Protein AF-A0A0C3G9D0-F1 (afdb_monomer)

Structure (mmCIF, N/CA/C/O backbone):
data_AF-A0A0C3G9D0-F1
#
_entry.id   AF-A0A0C3G9D0-F1
#
loop_
_atom_site.group_PDB
_atom_site.id
_atom_site.type_symbol
_atom_site.label_atom_id
_atom_site.label_alt_id
_atom_site.label_comp_id
_atom_site.label_asym_id
_atom_site.label_entity_id
_atom_site.label_seq_id
_atom_site.pdbx_PDB_ins_code
_atom_site.Cartn_x
_atom_site.Cartn_y
_atom_site.Cartn_z
_atom_site.occupancy
_atom_site.B_iso_or_equiv
_atom_site.auth_seq_id
_atom_site.auth_comp_id
_atom_site.auth_asym_id
_atom_site.auth_atom_id
_atom_site.pdbx_PDB_model_num
ATOM 1 N N . MET A 1 1 ? -16.849 23.995 10.615 1.00 50.66 1 MET A N 1
ATOM 2 C CA . MET A 1 1 ? -16.296 22.690 10.181 1.00 50.66 1 MET A CA 1
ATOM 3 C C . MET A 1 1 ? -14.774 22.805 10.029 1.00 50.66 1 MET A C 1
ATOM 5 O O . MET A 1 1 ? -14.303 23.099 8.938 1.00 50.66 1 MET A O 1
ATOM 9 N N . PRO A 1 2 ? -13.995 22.645 11.114 1.00 61.53 2 PRO A N 1
ATOM 10 C CA . PRO A 1 2 ? -12.539 22.876 11.121 1.00 61.53 2 PRO A CA 1
ATOM 11 C C . PRO A 1 2 ? -11.730 21.886 10.259 1.00 61.53 2 PRO A C 1
ATOM 13 O O . PRO A 1 2 ? -10.656 22.219 9.765 1.00 61.53 2 PRO A O 1
ATOM 16 N N . PHE A 1 3 ? -12.257 20.678 10.035 1.00 54.28 3 PHE A N 1
ATOM 17 C CA . PHE A 1 3 ? -11.564 19.613 9.300 1.00 54.28 3 PHE A CA 1
ATOM 18 C C . PHE A 1 3 ? -11.443 19.883 7.791 1.00 54.28 3 PHE A C 1
ATOM 20 O O . PHE A 1 3 ? -10.435 19.531 7.182 1.00 54.28 3 PHE A O 1
ATOM 27 N N . GLU A 1 4 ? -12.419 20.567 7.187 1.00 64.31 4 GLU A N 1
ATOM 28 C CA . GLU A 1 4 ? -12.393 20.891 5.753 1.00 64.31 4 GLU A CA 1
ATOM 29 C C . GLU A 1 4 ? -11.308 21.935 5.436 1.00 64.31 4 GLU A C 1
ATOM 31 O O . GLU A 1 4 ? -10.680 21.892 4.379 1.00 64.31 4 GLU A O 1
ATOM 36 N N . GLN A 1 5 ? -10.998 22.825 6.387 1.00 72.94 5 GLN A N 1
ATOM 37 C CA . GLN A 1 5 ? -9.868 23.752 6.272 1.00 72.94 5 GLN A CA 1
ATOM 38 C C . GLN A 1 5 ? -8.518 23.036 6.403 1.00 72.94 5 GLN A C 1
ATOM 40 O O . GLN A 1 5 ? -7.602 23.336 5.639 1.00 72.94 5 GLN A O 1
ATOM 45 N N . ALA A 1 6 ? -8.395 22.059 7.309 1.00 65.06 6 ALA A N 1
ATOM 46 C CA . ALA A 1 6 ? -7.178 21.255 7.442 1.00 65.06 6 ALA A CA 1
ATOM 47 C C . ALA A 1 6 ? -6.909 20.410 6.183 1.00 65.06 6 ALA A C 1
ATOM 49 O O . ALA A 1 6 ? -5.787 20.402 5.679 1.00 65.06 6 ALA A O 1
ATOM 50 N N . ARG A 1 7 ? -7.949 19.780 5.615 1.00 72.81 7 ARG A N 1
ATOM 51 C CA . ARG A 1 7 ? -7.856 19.014 4.362 1.00 72.81 7 ARG A CA 1
ATOM 52 C C . ARG A 1 7 ? -7.434 19.893 3.188 1.00 72.81 7 ARG A C 1
ATOM 54 O O . ARG A 1 7 ? -6.533 19.520 2.444 1.00 72.81 7 ARG A O 1
ATOM 61 N N . ARG A 1 8 ? -8.038 21.080 3.043 1.00 71.62 8 ARG A N 1
ATOM 62 C CA . ARG A 1 8 ? -7.659 22.052 2.002 1.00 71.62 8 ARG A CA 1
ATOM 63 C C . ARG A 1 8 ? -6.223 22.537 2.159 1.00 71.62 8 ARG A C 1
ATOM 65 O O . ARG A 1 8 ? -5.520 22.645 1.163 1.00 71.62 8 ARG A O 1
ATOM 72 N N . ARG A 1 9 ? -5.768 22.771 3.393 1.00 70.50 9 ARG A N 1
ATOM 73 C CA . ARG A 1 9 ? -4.386 23.178 3.670 1.00 70.50 9 ARG A CA 1
ATOM 74 C C . ARG A 1 9 ? -3.387 22.078 3.299 1.00 70.50 9 ARG A C 1
ATOM 76 O O . ARG A 1 9 ? -2.397 22.377 2.642 1.00 70.50 9 ARG A O 1
ATOM 83 N N . LEU A 1 10 ? -3.690 20.820 3.627 1.00 60.78 10 LEU A N 1
ATOM 84 C CA . LEU A 1 10 ? -2.874 19.663 3.242 1.00 60.78 10 LEU A CA 1
ATOM 85 C C . LEU A 1 10 ? -2.826 19.480 1.714 1.00 60.78 10 LEU A C 1
ATOM 87 O O . LEU A 1 10 ? -1.764 19.258 1.150 1.00 60.78 10 LEU A O 1
ATOM 91 N N . MET A 1 11 ? -3.967 19.648 1.039 1.00 61.75 11 MET A N 1
ATOM 92 C CA . MET A 1 11 ? -4.074 19.557 -0.424 1.00 61.75 11 MET A CA 1
ATOM 93 C C . MET A 1 11 ? -3.415 20.737 -1.152 1.00 61.75 11 MET A C 1
ATOM 95 O O . MET A 1 11 ? -3.012 20.584 -2.295 1.00 61.75 11 MET A O 1
ATOM 99 N N . SER A 1 12 ? -3.290 21.906 -0.511 1.00 67.31 12 SER A N 1
ATOM 100 C CA . SER A 1 12 ? -2.542 23.058 -1.047 1.00 67.31 12 SER A CA 1
ATOM 101 C C . SER A 1 12 ? -1.027 22.953 -0.847 1.00 67.31 12 SER A C 1
ATOM 103 O O . SER A 1 12 ? -0.273 23.727 -1.426 1.00 67.31 12 SER A O 1
ATOM 105 N N . GLN A 1 13 ? -0.588 22.004 -0.018 1.00 56.09 13 GLN A N 1
ATOM 106 C CA . GLN A 1 13 ? 0.813 21.676 0.233 1.00 56.09 13 GLN A CA 1
ATOM 107 C C . GLN A 1 13 ? 1.225 20.414 -0.527 1.00 56.09 13 GLN A C 1
ATOM 109 O O . GLN A 1 13 ? 2.025 19.629 -0.021 1.00 56.09 13 GLN A O 1
ATOM 114 N N . THR A 1 14 ? 0.674 20.188 -1.723 1.00 48.00 14 THR A N 1
ATOM 115 C CA . THR A 1 14 ? 1.161 19.143 -2.624 1.00 48.00 14 THR A CA 1
ATOM 116 C C . THR A 1 14 ? 2.622 19.431 -2.940 1.00 48.00 14 THR A C 1
ATOM 118 O O . THR A 1 14 ? 2.957 20.212 -3.826 1.00 48.00 14 THR A O 1
ATOM 121 N N . VAL A 1 15 ? 3.502 18.813 -2.157 1.00 55.19 15 VAL A N 1
ATOM 122 C CA . VAL A 1 15 ? 4.910 18.667 -2.481 1.00 55.19 15 VAL A CA 1
ATOM 123 C C . VAL A 1 15 ? 4.937 17.957 -3.824 1.00 55.19 15 VAL A C 1
ATOM 125 O O . VAL A 1 15 ? 4.334 16.890 -3.972 1.00 55.19 15 VAL A O 1
ATOM 128 N N . GLU A 1 16 ? 5.569 18.585 -4.811 1.00 54.94 16 GLU A N 1
ATOM 129 C CA . GLU A 1 16 ? 5.816 17.956 -6.099 1.00 54.94 16 GLU A CA 1
ATOM 130 C C . GLU A 1 16 ? 6.504 16.618 -5.832 1.00 54.94 16 GLU A C 1
ATOM 132 O O . GLU A 1 16 ? 7.559 16.545 -5.195 1.00 54.94 16 GLU A O 1
ATOM 137 N N . TRP A 1 17 ? 5.833 15.537 -6.218 1.00 40.94 17 TRP A N 1
ATOM 138 C CA . TRP A 1 17 ? 6.303 14.189 -5.954 1.00 40.94 17 TRP A CA 1
ATOM 139 C C . TRP A 1 17 ? 7.657 14.013 -6.656 1.00 40.94 17 TRP A C 1
ATOM 141 O O . TRP A 1 17 ? 7.697 14.003 -7.879 1.00 40.94 17 TRP A O 1
ATOM 151 N N . GLY A 1 18 ? 8.752 13.907 -5.889 1.00 50.16 18 GLY A N 1
ATOM 152 C CA . GLY A 1 18 ? 10.125 13.866 -6.427 1.00 50.16 18 GLY A CA 1
ATOM 153 C C . GLY A 1 18 ? 10.969 15.122 -6.248 1.00 50.16 18 GLY A C 1
ATOM 154 O O . GLY A 1 18 ? 12.135 15.111 -6.632 1.00 50.16 18 GLY A O 1
ATOM 155 N N . ALA A 1 19 ? 10.448 16.175 -5.613 1.00 52.34 19 ALA A N 1
ATOM 156 C CA . ALA A 1 19 ? 11.281 17.308 -5.234 1.00 52.34 19 ALA A CA 1
ATOM 157 C C . ALA A 1 19 ? 12.428 16.845 -4.303 1.00 52.34 19 ALA A C 1
ATOM 159 O O . ALA A 1 19 ? 12.161 16.165 -3.301 1.00 52.34 19 ALA A O 1
ATOM 160 N N . PRO A 1 20 ? 13.696 17.194 -4.597 1.00 49.59 20 PRO A N 1
ATOM 161 C CA . PRO A 1 20 ? 14.803 16.901 -3.697 1.00 49.59 20 PRO A CA 1
ATOM 162 C C . PRO A 1 20 ? 14.563 17.591 -2.345 1.00 49.59 20 PRO A C 1
ATOM 164 O O . PRO A 1 20 ? 13.952 18.666 -2.303 1.00 49.59 20 PRO A O 1
ATOM 167 N N . PRO A 1 21 ? 15.022 17.006 -1.222 1.00 48.84 21 PRO A N 1
ATOM 168 C CA . PRO A 1 21 ? 14.891 17.653 0.076 1.00 48.84 21 PRO A CA 1
ATOM 169 C C . PRO A 1 21 ? 15.538 19.042 0.010 1.00 48.84 21 PRO A C 1
ATOM 171 O O . PRO A 1 21 ? 16.598 19.182 -0.609 1.00 48.84 21 PRO A O 1
ATOM 174 N N . PRO A 1 22 ? 14.931 20.074 0.626 1.00 57.06 22 PRO A N 1
ATOM 175 C CA . PRO A 1 22 ? 15.485 21.416 0.580 1.00 57.06 22 PRO A CA 1
ATOM 176 C C . PRO A 1 22 ? 16.914 21.373 1.116 1.00 57.06 22 PRO A C 1
ATOM 178 O O . PRO A 1 22 ? 17.152 20.995 2.267 1.00 57.06 22 PRO A O 1
ATOM 181 N N . THR A 1 23 ? 17.878 21.732 0.267 1.00 43.16 23 THR A N 1
ATOM 182 C CA . THR A 1 23 ? 19.268 21.894 0.678 1.00 43.16 23 THR A CA 1
ATOM 183 C C . THR A 1 23 ? 19.290 22.901 1.811 1.00 43.16 23 THR A C 1
ATOM 185 O O . THR A 1 23 ? 18.791 24.018 1.670 1.00 43.16 23 THR A O 1
ATOM 188 N N . ARG A 1 24 ? 19.832 22.479 2.954 1.00 40.41 24 ARG A N 1
ATOM 189 C CA . ARG A 1 24 ? 20.002 23.298 4.150 1.00 40.41 24 ARG A CA 1
ATOM 190 C C . ARG A 1 24 ? 21.017 24.395 3.824 1.00 40.41 24 ARG A C 1
ATOM 192 O O . ARG A 1 24 ? 22.196 24.261 4.128 1.00 40.41 24 ARG A O 1
ATOM 199 N N . SER A 1 25 ? 20.572 25.450 3.146 1.00 42.09 25 SER A N 1
ATOM 200 C CA . SER A 1 25 ? 21.360 26.657 2.948 1.00 42.09 25 SER A CA 1
ATOM 201 C C . SER A 1 25 ? 21.754 27.146 4.330 1.00 42.09 25 SER A C 1
ATOM 203 O O . SER A 1 25 ? 20.892 27.353 5.186 1.00 42.09 25 SER A O 1
ATOM 205 N N . HIS A 1 26 ? 23.065 27.221 4.551 1.00 39.50 26 HIS A N 1
ATOM 206 C CA . HIS A 1 26 ? 23.689 27.722 5.763 1.00 39.50 26 HIS A CA 1
ATOM 207 C C . HIS A 1 26 ? 22.900 28.919 6.292 1.00 39.50 26 HIS A C 1
ATOM 209 O O . HIS A 1 26 ? 22.848 29.972 5.656 1.00 39.50 26 HIS A O 1
ATOM 215 N N . MET A 1 27 ? 22.257 28.735 7.447 1.00 37.69 27 MET A N 1
ATOM 216 C CA . MET A 1 27 ? 21.689 29.848 8.185 1.00 37.69 27 MET A CA 1
ATOM 217 C C . MET A 1 27 ? 22.846 30.790 8.505 1.00 37.69 27 MET A C 1
ATOM 219 O O . MET A 1 27 ? 23.778 30.417 9.219 1.00 37.69 27 MET A O 1
ATOM 223 N N . ALA A 1 28 ? 22.801 31.988 7.926 1.00 36.97 28 ALA A N 1
ATOM 224 C CA . ALA A 1 28 ? 23.641 33.090 8.349 1.00 36.97 28 ALA A CA 1
ATOM 225 C C . ALA A 1 28 ? 23.447 33.288 9.866 1.00 36.97 28 ALA A C 1
ATOM 227 O O . ALA A 1 28 ? 22.304 33.231 10.336 1.00 36.97 28 ALA A O 1
ATOM 228 N N . PRO A 1 29 ? 24.521 33.477 10.649 1.00 34.78 29 PRO A N 1
ATOM 229 C CA . PRO A 1 29 ? 24.381 33.736 12.071 1.00 34.78 29 PRO A CA 1
ATOM 230 C C . PRO A 1 29 ? 23.600 35.037 12.265 1.00 34.78 29 PRO A C 1
ATOM 232 O O . PRO A 1 29 ? 23.922 36.067 11.675 1.00 34.78 29 PRO A O 1
ATOM 235 N N . ALA A 1 30 ? 22.545 34.964 13.074 1.00 35.78 30 ALA A N 1
ATOM 236 C CA . ALA A 1 30 ? 21.751 36.117 13.455 1.00 35.78 30 ALA A CA 1
ATOM 237 C C . ALA A 1 30 ? 22.630 37.110 14.229 1.00 35.78 30 ALA A C 1
ATOM 239 O O . ALA A 1 30 ? 23.130 36.802 15.310 1.00 35.78 30 ALA A O 1
ATOM 240 N N . THR A 1 31 ? 22.814 38.303 13.668 1.00 36.56 31 THR A N 1
ATOM 241 C CA . THR A 1 31 ? 23.389 39.454 14.363 1.00 36.56 31 THR A CA 1
ATOM 242 C C . THR A 1 31 ? 22.437 39.863 15.488 1.00 36.56 31 THR A C 1
ATOM 244 O O . THR A 1 31 ? 21.347 40.366 15.221 1.00 36.56 31 THR A O 1
ATOM 247 N N . LEU A 1 32 ? 22.827 39.629 16.741 1.00 45.66 32 LEU A N 1
ATOM 248 C CA . LEU A 1 32 ? 22.138 40.167 17.917 1.00 45.66 32 LEU A CA 1
ATOM 249 C C . LEU A 1 32 ? 22.693 41.566 18.267 1.00 45.66 32 LEU A C 1
ATOM 251 O O . LEU A 1 32 ? 23.887 41.804 18.067 1.00 45.66 32 LEU A O 1
ATOM 255 N N . PRO A 1 33 ? 21.854 42.493 18.769 1.00 39.56 33 PRO A N 1
ATOM 256 C CA . PRO A 1 33 ? 22.270 43.838 19.171 1.00 39.56 33 PRO A CA 1
ATOM 257 C C . PRO A 1 33 ? 23.023 43.846 20.521 1.00 39.56 33 PRO A C 1
ATOM 259 O O . PRO A 1 33 ? 22.918 42.885 21.284 1.00 39.56 33 PRO A O 1
ATOM 262 N N . PRO A 1 34 ? 23.792 44.914 20.825 1.00 38.22 34 PRO A N 1
ATOM 263 C CA . PRO A 1 34 ? 24.683 44.963 21.981 1.00 38.22 34 PRO A CA 1
ATOM 264 C C . PRO A 1 34 ? 23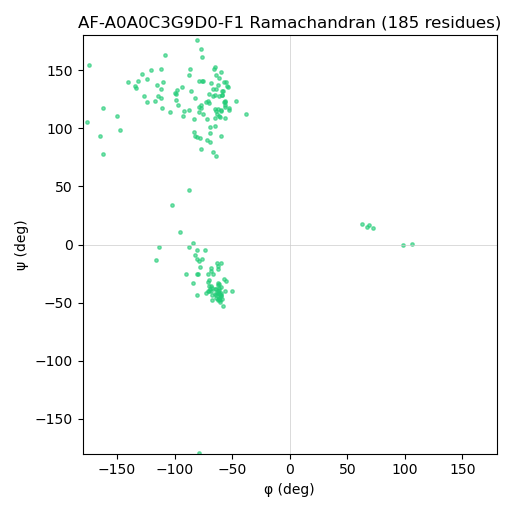.934 45.346 23.263 1.00 38.22 34 PRO A C 1
ATOM 266 O O . PRO A 1 34 ? 23.319 46.409 23.327 1.00 38.22 34 PRO A O 1
ATOM 269 N N . GLU A 1 35 ? 24.059 44.529 24.309 1.00 35.88 35 GLU A N 1
ATOM 270 C CA . GLU A 1 35 ? 23.721 44.926 25.678 1.00 35.88 35 GLU A CA 1
ATOM 271 C C . GLU A 1 35 ? 24.986 45.022 26.538 1.00 35.88 35 GLU A C 1
ATOM 273 O O . GLU A 1 35 ? 25.814 44.113 26.607 1.00 35.88 35 GLU A O 1
ATOM 278 N N . SER A 1 36 ? 25.128 46.189 27.159 1.00 36.84 36 SER A N 1
ATOM 279 C CA . SER A 1 36 ? 26.179 46.588 28.086 1.00 36.84 36 SER A CA 1
ATOM 280 C C . SER A 1 36 ? 26.051 45.854 29.425 1.00 36.84 36 SER A C 1
ATOM 282 O O . SER A 1 36 ? 25.000 45.908 30.056 1.00 36.84 36 SER A O 1
ATOM 284 N N . GLY A 1 37 ? 2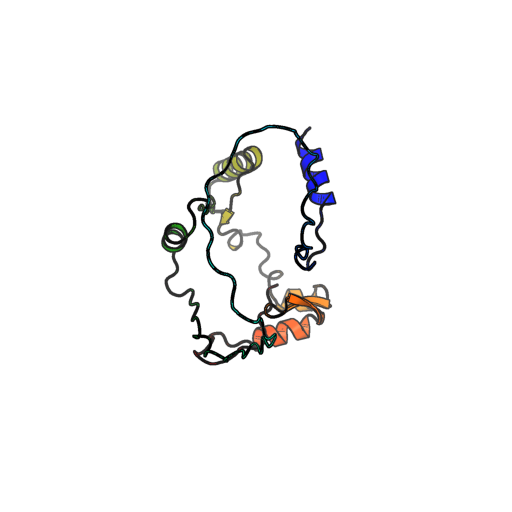7.136 45.249 29.917 1.00 34.09 37 GLY A N 1
ATOM 285 C CA . GLY A 1 37 ? 27.165 44.653 31.255 1.00 34.09 37 GLY A CA 1
ATOM 286 C C . GLY A 1 37 ? 28.535 44.106 31.657 1.00 34.09 37 GLY A C 1
ATOM 287 O O . GLY A 1 37 ? 28.978 43.071 31.179 1.00 34.09 37 GLY A O 1
ATOM 288 N N . THR A 1 38 ? 29.198 44.837 32.544 1.00 32.28 38 THR A N 1
ATOM 289 C CA . THR A 1 38 ? 30.530 44.640 33.134 1.00 32.28 38 THR A CA 1
ATOM 290 C C . THR A 1 38 ? 30.643 43.411 34.047 1.00 32.28 38 THR A C 1
ATOM 292 O O . THR A 1 38 ? 29.908 43.349 35.027 1.00 32.28 38 THR A O 1
ATOM 295 N N . THR A 1 39 ? 31.630 42.518 33.846 1.00 33.75 39 THR A N 1
ATOM 296 C CA . THR A 1 39 ? 32.613 42.065 34.872 1.00 33.75 39 THR A CA 1
ATOM 297 C C . THR A 1 39 ? 33.708 41.145 34.291 1.00 33.75 39 THR A C 1
ATOM 299 O O . THR A 1 39 ? 33.560 40.537 33.239 1.00 33.75 39 THR A O 1
ATOM 302 N N . THR A 1 40 ? 34.846 41.154 34.980 1.00 39.53 40 THR A N 1
ATOM 303 C CA . THR A 1 40 ? 36.253 40.858 34.636 1.00 39.53 40 THR A CA 1
ATOM 304 C C . THR A 1 40 ? 36.659 39.356 34.607 1.00 39.53 40 THR A C 1
ATOM 306 O O . THR A 1 40 ? 35.834 38.498 34.906 1.00 39.53 40 THR A O 1
ATOM 309 N N . PRO A 1 41 ? 37.914 39.008 34.214 1.00 37.19 41 PRO A N 1
ATOM 310 C CA . PRO A 1 41 ? 38.229 37.826 33.408 1.00 37.19 41 PRO A CA 1
ATOM 311 C C . PRO A 1 41 ? 38.949 36.708 34.181 1.00 37.19 41 PRO A C 1
ATOM 313 O O . PRO A 1 41 ? 39.600 36.961 35.195 1.00 37.19 41 PRO A O 1
ATOM 316 N N . LEU A 1 42 ? 38.955 35.490 33.623 1.00 31.27 42 LEU A N 1
ATOM 317 C CA . LEU A 1 42 ? 39.960 34.482 33.963 1.00 31.27 42 LEU A CA 1
ATOM 318 C C . LEU A 1 42 ? 40.902 34.241 32.781 1.00 31.27 42 LEU A C 1
ATOM 320 O O . LEU A 1 42 ? 40.510 33.825 31.693 1.00 31.27 42 LEU A O 1
ATOM 324 N N . SER A 1 43 ? 42.161 34.559 33.050 1.00 34.22 43 SER A N 1
ATOM 325 C CA . SER A 1 43 ? 43.328 34.385 32.204 1.00 34.22 43 SER A CA 1
ATOM 326 C C . SER A 1 43 ? 43.642 32.905 31.993 1.00 34.22 43 SER A C 1
ATOM 328 O O . SER A 1 43 ? 43.724 32.139 32.949 1.00 34.22 43 SER A O 1
ATOM 330 N N . SER A 1 44 ? 43.909 32.516 30.750 1.00 33.75 44 SER A N 1
ATOM 331 C CA . SER A 1 44 ? 44.907 31.485 30.466 1.00 33.75 44 SER A CA 1
ATOM 332 C C . SER A 1 44 ? 45.563 31.791 29.124 1.00 33.75 44 SER A C 1
ATOM 334 O O . SER A 1 44 ? 45.032 31.560 28.042 1.00 33.75 44 SER A O 1
ATOM 336 N N . SER A 1 45 ? 46.738 32.404 29.237 1.00 36.25 45 SER A N 1
ATOM 337 C CA . SER A 1 45 ? 47.705 32.553 28.160 1.00 36.25 45 SER A CA 1
ATOM 338 C C . SER A 1 45 ? 48.208 31.164 27.772 1.00 36.25 45 SER A C 1
ATOM 340 O O . SER A 1 45 ? 48.824 30.481 28.589 1.00 36.25 45 SER A O 1
ATOM 342 N N . VAL A 1 46 ? 47.946 30.743 26.536 1.00 39.00 46 VAL A N 1
ATOM 343 C CA . VAL A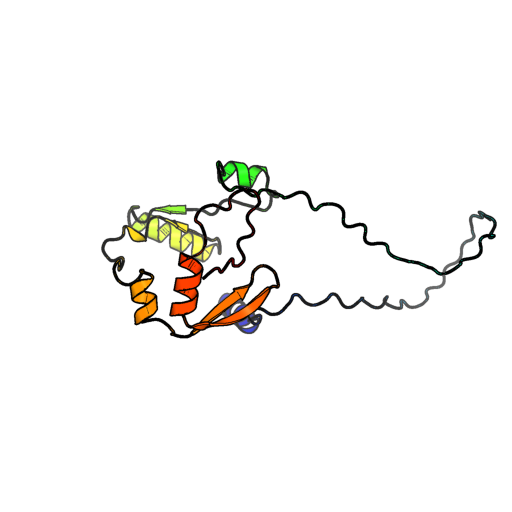 1 46 ? 48.637 29.611 25.916 1.00 39.00 46 VAL A CA 1
ATOM 344 C C . VAL A 1 46 ? 49.257 30.107 24.620 1.00 39.00 46 VAL A C 1
ATOM 346 O O . VAL A 1 46 ? 48.596 30.683 23.755 1.00 39.00 46 VAL A O 1
ATOM 349 N N . HIS A 1 47 ? 50.572 29.931 24.562 1.00 32.50 47 HIS A N 1
ATOM 350 C CA . HIS A 1 47 ? 51.476 30.356 23.510 1.00 32.50 47 HIS A CA 1
ATOM 351 C C . HIS A 1 47 ? 50.968 30.021 22.102 1.00 32.50 47 HIS A C 1
ATOM 353 O O . HIS A 1 47 ? 50.749 28.864 21.751 1.00 32.50 47 HIS A O 1
ATOM 359 N N . ARG A 1 48 ? 50.858 31.058 21.265 1.00 36.25 48 ARG A N 1
ATOM 360 C CA . ARG A 1 48 ? 50.803 30.927 19.808 1.00 36.25 48 ARG A CA 1
ATOM 361 C C . ARG A 1 48 ? 52.217 30.670 19.311 1.00 36.25 48 ARG A C 1
ATOM 363 O O . ARG A 1 48 ? 53.068 31.516 19.539 1.00 36.25 48 ARG A O 1
ATOM 370 N N . ASN A 1 49 ? 52.426 29.538 18.647 1.00 40.38 49 ASN A N 1
ATOM 371 C CA . ASN A 1 49 ? 53.447 29.320 17.622 1.00 40.38 49 ASN A CA 1
ATOM 372 C C . ASN A 1 49 ? 53.091 28.031 16.870 1.00 40.38 49 ASN A C 1
ATOM 374 O O . ASN A 1 49 ? 53.463 26.947 17.305 1.00 40.38 49 ASN A O 1
ATOM 378 N N . ALA A 1 50 ? 52.362 28.141 15.759 1.00 36.12 50 ALA A N 1
ATOM 379 C CA . ALA A 1 50 ? 52.389 27.134 14.700 1.00 36.12 50 ALA A CA 1
ATOM 380 C C . ALA A 1 50 ? 51.821 27.724 13.405 1.00 36.12 50 ALA A C 1
ATOM 382 O O . ALA A 1 50 ? 50.668 28.140 13.327 1.00 36.12 50 ALA A O 1
ATOM 383 N N . THR A 1 51 ? 52.689 27.774 12.406 1.00 36.16 51 THR A N 1
ATOM 384 C CA . THR A 1 51 ? 52.466 28.173 11.021 1.00 36.16 51 THR A CA 1
ATOM 385 C C . THR A 1 51 ? 51.424 27.273 10.350 1.00 36.16 51 THR A C 1
ATOM 387 O O . THR A 1 51 ? 51.664 26.083 10.159 1.00 36.16 51 THR A O 1
ATOM 390 N N . THR A 1 52 ? 50.280 27.834 9.953 1.00 35.56 52 THR A N 1
ATOM 391 C CA . THR A 1 52 ? 49.279 27.136 9.130 1.00 35.56 52 THR A CA 1
ATOM 392 C C . THR A 1 52 ? 49.740 27.121 7.674 1.00 35.56 52 THR A C 1
ATOM 394 O O . THR A 1 52 ? 49.444 28.035 6.907 1.00 35.56 52 THR A O 1
ATOM 397 N N . THR A 1 53 ? 50.457 26.068 7.283 1.00 40.94 53 THR A N 1
ATOM 398 C CA . THR A 1 53 ? 50.556 25.682 5.872 1.00 40.94 53 THR A CA 1
ATOM 399 C C . THR A 1 53 ? 49.245 25.015 5.471 1.00 40.94 53 THR A C 1
ATOM 401 O O . THR A 1 53 ? 48.878 23.943 5.949 1.00 40.94 53 THR A O 1
ATOM 404 N N . SER A 1 54 ? 48.525 25.711 4.598 1.00 51.06 54 SER A N 1
ATOM 405 C CA . SER A 1 54 ? 47.392 25.214 3.833 1.00 51.06 54 SER A CA 1
ATOM 406 C C . SER A 1 54 ? 47.850 24.097 2.894 1.00 51.06 54 SER A C 1
ATOM 408 O O . SER A 1 54 ? 48.587 24.358 1.945 1.00 51.06 54 SER A O 1
ATOM 410 N N . ARG A 1 55 ? 47.410 22.864 3.162 1.00 45.19 55 ARG A N 1
ATOM 411 C CA . ARG A 1 55 ? 47.250 21.791 2.167 1.00 45.19 55 ARG A CA 1
ATOM 412 C C . ARG A 1 55 ? 46.335 20.705 2.745 1.00 45.19 55 ARG A C 1
ATOM 414 O O . ARG A 1 55 ? 46.802 19.680 3.226 1.00 45.19 55 ARG A O 1
ATOM 421 N N . MET A 1 56 ? 45.021 20.944 2.741 1.00 36.53 56 MET A N 1
ATOM 422 C CA . MET A 1 56 ? 44.042 19.864 2.921 1.00 36.53 56 MET A CA 1
ATOM 423 C C . MET A 1 56 ? 43.922 19.096 1.604 1.00 36.53 56 MET A C 1
ATOM 425 O O . MET A 1 56 ? 43.047 19.355 0.785 1.00 36.53 56 MET A O 1
ATOM 429 N N . GLU A 1 57 ? 44.847 18.170 1.386 1.00 45.62 57 GLU A N 1
ATOM 430 C CA . GLU A 1 57 ? 44.699 17.120 0.386 1.00 45.62 57 GLU A CA 1
ATOM 431 C C . GLU A 1 57 ? 43.848 16.030 1.047 1.00 45.62 57 GLU A C 1
ATOM 433 O O . GLU A 1 57 ? 44.335 15.224 1.838 1.00 45.62 57 GLU A O 1
ATOM 438 N N . TYR A 1 58 ? 42.532 16.098 0.834 1.00 46.19 58 TYR A N 1
ATOM 439 C CA . TYR A 1 58 ? 41.593 15.093 1.324 1.00 46.19 58 TYR A CA 1
ATOM 440 C C . TYR A 1 58 ? 41.795 13.825 0.490 1.00 46.19 58 TYR A C 1
ATOM 442 O O . TYR A 1 58 ? 41.198 13.657 -0.573 1.00 46.19 58 TYR A O 1
ATOM 450 N N . VAL A 1 59 ? 42.696 12.957 0.942 1.00 47.09 59 VAL A N 1
ATOM 451 C CA . VAL A 1 59 ? 42.806 11.595 0.426 1.00 47.09 59 VAL A CA 1
ATOM 452 C C . VAL A 1 59 ? 41.557 10.857 0.901 1.00 47.09 59 VAL A C 1
ATOM 454 O O . VAL A 1 59 ? 41.448 10.479 2.065 1.00 47.09 59 VAL A O 1
ATOM 457 N N . VAL A 1 60 ? 40.580 10.707 0.006 1.00 50.59 60 VAL A N 1
ATOM 458 C CA . VAL A 1 60 ? 39.492 9.741 0.183 1.00 50.59 60 VAL A CA 1
ATOM 459 C C . VAL A 1 60 ? 40.132 8.365 0.034 1.00 50.59 60 VAL A C 1
ATOM 461 O O . VAL A 1 60 ? 40.236 7.842 -1.072 1.00 50.59 60 VAL A O 1
ATOM 464 N N . GLU A 1 61 ? 40.638 7.797 1.126 1.00 51.19 61 GLU A N 1
ATOM 465 C CA . GLU A 1 61 ? 40.919 6.366 1.141 1.00 51.19 61 GLU A CA 1
ATOM 466 C C . GLU A 1 61 ? 39.580 5.639 0.979 1.00 51.19 61 GLU A C 1
ATOM 468 O O . GLU A 1 61 ? 38.686 5.753 1.823 1.00 51.19 61 GLU A O 1
ATOM 473 N N . ASP A 1 62 ? 39.433 4.928 -0.143 1.00 53.78 62 ASP A N 1
ATOM 474 C CA . ASP A 1 62 ? 38.324 4.022 -0.442 1.00 53.78 62 ASP A CA 1
ATOM 475 C C . ASP A 1 62 ? 38.353 2.852 0.555 1.00 53.78 62 ASP A C 1
ATOM 477 O O . ASP A 1 62 ? 38.786 1.735 0.262 1.00 53.78 62 ASP A O 1
ATOM 481 N N . ALA A 1 63 ? 37.913 3.106 1.788 1.00 56.38 63 ALA A N 1
ATOM 482 C CA . ALA A 1 63 ? 37.653 2.046 2.741 1.00 56.38 63 ALA A CA 1
ATOM 483 C C . ALA A 1 63 ? 36.588 1.120 2.125 1.00 56.38 63 ALA A C 1
ATOM 485 O O . ALA A 1 63 ? 35.539 1.606 1.679 1.00 56.38 63 ALA A O 1
ATOM 486 N N . PRO A 1 64 ? 36.815 -0.206 2.077 1.00 53.22 64 PRO A N 1
ATOM 487 C CA . PRO A 1 64 ? 35.858 -1.125 1.486 1.00 53.22 64 PRO A CA 1
ATOM 488 C C . PRO A 1 64 ? 34.544 -1.018 2.260 1.00 53.22 64 PRO A C 1
ATOM 490 O O . PRO A 1 64 ? 34.458 -1.423 3.419 1.00 53.22 64 PRO A O 1
ATOM 493 N N . ARG A 1 65 ? 33.515 -0.449 1.618 1.00 57.19 65 ARG A N 1
ATOM 494 C CA . ARG A 1 65 ? 32.160 -0.376 2.172 1.00 57.19 65 ARG A CA 1
ATOM 495 C C . ARG A 1 65 ? 31.732 -1.802 2.499 1.00 57.19 65 ARG A C 1
ATOM 497 O O . ARG A 1 65 ? 31.515 -2.608 1.591 1.00 57.19 65 ARG A O 1
ATOM 504 N N . SER A 1 66 ? 31.658 -2.132 3.786 1.00 57.12 66 SER A N 1
ATOM 505 C CA . SER A 1 66 ? 31.157 -3.425 4.228 1.00 57.12 66 SER A CA 1
ATOM 506 C C . SER A 1 66 ? 29.758 -3.605 3.644 1.00 57.12 66 SER A C 1
ATOM 508 O O . SER A 1 66 ? 28.884 -2.748 3.777 1.00 57.12 66 SER A O 1
ATOM 510 N N . LYS A 1 67 ? 29.567 -4.694 2.894 1.00 57.94 67 LYS A N 1
ATOM 511 C CA . LYS A 1 67 ? 28.286 -5.008 2.260 1.00 57.94 67 LYS A CA 1
ATOM 512 C C . LYS A 1 67 ? 27.272 -5.273 3.372 1.00 57.94 67 LYS A C 1
ATOM 514 O O . LYS A 1 67 ? 27.296 -6.336 3.986 1.00 57.94 67 LYS A O 1
ATOM 519 N N . ILE A 1 68 ? 26.411 -4.298 3.659 1.00 56.09 68 ILE A N 1
ATOM 520 C CA . ILE A 1 68 ? 25.295 -4.483 4.586 1.00 56.09 68 ILE A CA 1
ATOM 521 C C . ILE A 1 68 ? 24.282 -5.382 3.878 1.00 56.09 68 ILE A C 1
ATOM 523 O O . ILE A 1 68 ? 23.625 -4.973 2.922 1.00 56.09 68 ILE A O 1
ATOM 527 N N . PHE A 1 69 ? 24.182 -6.627 4.332 1.00 53.78 69 PHE A N 1
ATOM 528 C CA . PHE A 1 69 ? 23.163 -7.558 3.868 1.00 53.78 69 PHE A CA 1
ATOM 529 C C . PHE A 1 69 ? 21.876 -7.301 4.644 1.00 53.78 69 PHE A C 1
ATOM 531 O O . PHE A 1 69 ? 21.701 -7.780 5.761 1.00 53.78 69 PHE A O 1
ATOM 538 N N . VAL A 1 70 ? 20.975 -6.521 4.051 1.00 63.47 70 VAL A N 1
ATOM 539 C CA . VAL A 1 70 ? 19.617 -6.367 4.575 1.00 63.47 70 VAL A CA 1
ATOM 540 C C . VAL A 1 70 ? 18.797 -7.550 4.068 1.00 63.47 70 VAL A C 1
ATOM 542 O O . VAL A 1 70 ? 18.504 -7.648 2.881 1.00 63.47 70 VAL A O 1
ATOM 545 N N . SER A 1 71 ? 18.461 -8.473 4.966 1.00 72.81 71 SER A N 1
ATOM 546 C CA . SER A 1 71 ? 17.520 -9.560 4.700 1.00 72.81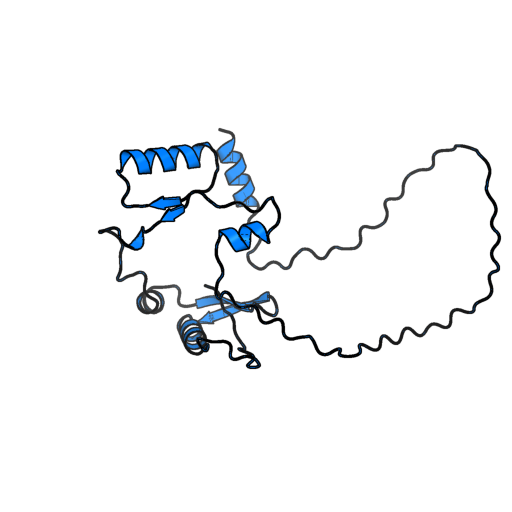 71 SER A CA 1
ATOM 547 C C . SER A 1 71 ? 16.269 -9.335 5.532 1.00 72.81 71 SER A C 1
ATOM 549 O O . SER A 1 71 ? 16.384 -9.060 6.724 1.00 72.81 71 SER A O 1
ATOM 551 N N . SER A 1 72 ? 15.094 -9.479 4.919 1.00 76.44 72 SER A N 1
ATOM 552 C CA . SER A 1 72 ? 13.800 -9.499 5.615 1.00 76.44 72 SER A CA 1
ATOM 553 C C . SER A 1 72 ? 13.435 -10.880 6.164 1.00 76.44 72 SER A C 1
ATOM 555 O O . SER A 1 72 ? 12.358 -11.065 6.734 1.00 76.44 72 SER A O 1
ATOM 557 N N . LYS A 1 73 ? 14.315 -11.871 5.976 1.00 78.12 73 LYS A N 1
ATOM 558 C CA . LYS A 1 73 ? 14.125 -13.215 6.514 1.00 78.12 73 LYS A CA 1
ATOM 559 C C . LYS A 1 73 ? 13.987 -13.129 8.037 1.00 78.12 73 LYS A C 1
ATOM 561 O O . LYS A 1 73 ? 14.768 -12.444 8.692 1.00 78.12 73 LYS A O 1
ATOM 566 N N . ASP A 1 74 ? 12.973 -13.808 8.566 1.00 81.44 74 ASP A N 1
ATOM 567 C CA . ASP A 1 74 ? 12.657 -13.892 9.999 1.00 81.44 74 ASP A CA 1
ATOM 568 C C . ASP A 1 74 ? 12.198 -12.569 10.651 1.00 81.44 74 ASP A C 1
ATOM 570 O O . ASP A 1 74 ? 12.117 -12.462 11.876 1.00 81.44 74 ASP A O 1
ATOM 574 N N . TRP A 1 75 ? 11.832 -11.556 9.853 1.00 86.88 75 TRP A N 1
ATOM 575 C CA . TRP A 1 75 ? 11.238 -10.328 10.383 1.00 86.88 75 TRP A CA 1
ATOM 576 C C . TRP A 1 75 ? 9.829 -10.594 10.916 1.00 86.88 75 TRP A C 1
ATOM 578 O O . TRP A 1 75 ? 8.928 -11.002 10.183 1.00 86.88 75 TRP A O 1
ATOM 588 N N . THR A 1 76 ? 9.618 -10.293 12.196 1.00 89.44 76 THR A N 1
ATOM 589 C CA . THR A 1 76 ? 8.286 -10.225 12.806 1.00 89.44 76 THR A CA 1
ATOM 590 C C . THR A 1 76 ? 7.963 -8.780 13.161 1.00 89.44 76 THR A C 1
ATOM 592 O O . THR A 1 76 ? 8.858 -7.983 13.444 1.00 89.44 76 THR A O 1
ATOM 595 N N . VAL A 1 77 ? 6.675 -8.424 13.162 1.00 87.81 77 VAL A N 1
ATOM 596 C CA . VAL A 1 77 ? 6.235 -7.071 13.546 1.00 87.81 77 VAL A CA 1
ATOM 597 C C . VAL A 1 77 ? 6.737 -6.716 14.946 1.00 87.81 77 VAL A C 1
ATOM 599 O O . VAL A 1 77 ? 7.203 -5.602 15.159 1.00 87.81 77 VAL A O 1
ATOM 602 N N . ASP A 1 78 ? 6.703 -7.668 15.877 1.00 90.62 78 ASP A N 1
ATOM 603 C CA . ASP A 1 78 ? 7.128 -7.435 17.256 1.00 90.62 78 ASP A CA 1
ATOM 604 C C . ASP A 1 78 ? 8.647 -7.243 17.360 1.00 90.62 78 ASP A C 1
ATOM 606 O O . ASP A 1 78 ? 9.090 -6.328 18.050 1.00 90.62 78 ASP A O 1
ATOM 610 N N . ALA A 1 79 ? 9.449 -8.016 16.614 1.00 89.81 79 ALA A N 1
ATOM 611 C CA . ALA A 1 79 ? 10.897 -7.808 16.547 1.00 89.81 79 ALA A CA 1
ATOM 612 C C . ALA A 1 79 ? 11.249 -6.427 15.969 1.00 89.81 79 ALA A C 1
ATOM 614 O O . ALA A 1 79 ? 12.106 -5.728 16.508 1.00 89.81 79 ALA A O 1
ATOM 615 N N . LEU A 1 80 ? 10.545 -5.996 14.916 1.00 89.94 80 LEU A N 1
ATOM 616 C CA . LEU A 1 80 ? 10.736 -4.672 14.320 1.00 89.94 80 LEU A CA 1
ATOM 617 C C . LEU A 1 80 ? 10.349 -3.543 15.283 1.00 89.94 80 LEU A C 1
ATOM 619 O O . LEU A 1 80 ? 11.033 -2.524 15.341 1.00 89.94 80 LEU A O 1
ATOM 623 N N . LEU A 1 81 ? 9.279 -3.718 16.061 1.00 92.19 81 LEU A N 1
ATOM 624 C CA . LEU A 1 81 ? 8.851 -2.737 17.062 1.00 92.19 81 LEU A CA 1
ATOM 625 C C . LEU A 1 81 ? 9.818 -2.656 18.248 1.00 92.19 81 LEU A C 1
ATOM 627 O O . LEU A 1 81 ? 10.035 -1.565 18.763 1.00 92.19 81 LEU A O 1
ATOM 631 N N . GLN A 1 82 ? 10.414 -3.777 18.664 1.00 90.69 82 GLN A N 1
ATOM 632 C CA . GLN A 1 82 ? 11.422 -3.807 19.731 1.00 90.69 82 GLN A CA 1
ATOM 633 C C . GLN A 1 82 ? 12.734 -3.132 19.321 1.00 90.69 82 GLN A C 1
ATOM 635 O O . GLN A 1 82 ? 13.390 -2.510 20.152 1.00 90.69 82 GLN A O 1
ATOM 640 N N . GLN A 1 83 ? 13.123 -3.266 18.052 1.00 87.75 83 GLN A N 1
ATOM 641 C CA . GLN A 1 83 ? 14.321 -2.623 17.506 1.00 87.75 83 GLN A CA 1
ATOM 642 C C . GLN A 1 83 ? 14.090 -1.150 17.144 1.00 87.75 83 GLN A C 1
ATOM 644 O O . GLN A 1 83 ? 15.039 -0.368 17.085 1.00 87.75 83 GLN A O 1
ATOM 649 N N . GLY A 1 84 ? 12.841 -0.778 16.863 1.00 88.12 84 GLY A N 1
ATOM 650 C CA . GLY A 1 84 ? 12.458 0.563 16.453 1.00 88.12 84 GLY A CA 1
ATOM 651 C C . GLY A 1 84 ? 12.394 1.577 17.603 1.00 88.12 84 GLY A C 1
ATOM 652 O O . GLY A 1 84 ? 12.420 1.226 18.782 1.00 88.12 84 GLY A O 1
ATOM 653 N N . PRO A 1 85 ? 12.280 2.875 17.273 1.00 92.12 85 PRO A N 1
ATOM 654 C CA . PRO A 1 85 ? 12.055 3.905 18.274 1.00 92.12 85 PRO A CA 1
ATOM 655 C C . PRO A 1 85 ? 10.681 3.735 18.951 1.00 92.12 85 PRO A C 1
ATOM 657 O O . PRO A 1 85 ? 9.735 3.288 18.299 1.00 92.12 85 PRO A O 1
ATOM 660 N N . PRO A 1 86 ? 10.502 4.192 20.208 1.00 91.06 86 PRO A N 1
ATOM 661 C CA . PRO A 1 86 ? 9.246 4.034 20.962 1.00 91.06 86 PRO A CA 1
ATOM 662 C C . PRO A 1 86 ? 8.009 4.684 20.317 1.00 91.06 86 PRO A C 1
ATOM 664 O O . PRO A 1 86 ? 6.870 4.426 20.710 1.00 91.06 86 PRO A O 1
ATOM 667 N N . SER A 1 87 ? 8.223 5.582 19.353 1.00 91.25 87 SER A N 1
ATOM 668 C CA . SER A 1 87 ? 7.170 6.230 18.575 1.00 91.25 87 SER A CA 1
ATOM 669 C C . SER A 1 87 ? 6.591 5.333 17.478 1.00 91.25 87 SER A C 1
ATOM 671 O O . SER A 1 87 ? 5.482 5.602 17.016 1.00 91.25 87 SER A O 1
ATOM 673 N N . PHE A 1 88 ? 7.298 4.275 17.068 1.00 91.31 88 PHE A 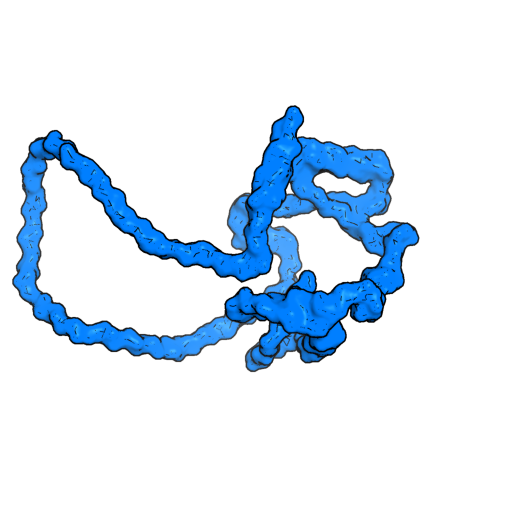N 1
ATOM 674 C CA . PHE A 1 88 ? 6.809 3.328 16.077 1.00 91.31 88 PHE A CA 1
ATOM 675 C C . PHE A 1 88 ? 5.828 2.359 16.741 1.00 91.31 88 PHE A C 1
ATOM 677 O O . PHE A 1 88 ? 6.166 1.654 17.688 1.00 91.31 88 PHE A O 1
ATOM 684 N N . LYS A 1 89 ? 4.575 2.363 16.279 1.00 91.00 89 LYS A N 1
ATOM 685 C CA . LYS A 1 89 ? 3.478 1.604 16.888 1.00 91.00 89 LYS A CA 1
ATOM 686 C C . LYS A 1 89 ? 2.769 0.762 15.843 1.00 91.00 89 LYS A C 1
ATOM 688 O O . LYS A 1 89 ? 2.615 1.172 14.694 1.00 91.00 89 LYS A O 1
ATOM 693 N N . LYS A 1 90 ? 2.284 -0.402 16.269 1.00 93.50 90 LYS A N 1
ATOM 694 C CA . LYS A 1 90 ? 1.441 -1.263 15.439 1.00 93.50 90 LYS A CA 1
ATOM 695 C C . LYS A 1 90 ? 0.122 -0.560 15.117 1.00 93.50 90 LYS A C 1
ATOM 697 O O . LYS A 1 90 ? -0.535 -0.030 16.011 1.00 93.50 90 LYS A O 1
ATOM 702 N N . VAL A 1 91 ? -0.278 -0.599 13.849 1.00 94.69 91 VAL A N 1
ATOM 703 C CA . VAL A 1 91 ? -1.586 -0.103 13.399 1.00 94.69 91 VAL A CA 1
ATOM 704 C C . VAL A 1 91 ? -2.661 -1.144 13.712 1.00 94.69 91 VAL A C 1
ATOM 706 O O . VAL A 1 91 ? -2.425 -2.345 13.557 1.00 94.69 91 VAL A O 1
ATOM 709 N N . ALA A 1 92 ? -3.837 -0.690 14.150 1.00 96.19 92 ALA A N 1
ATOM 710 C CA . ALA A 1 92 ? -4.984 -1.562 14.373 1.00 96.19 92 ALA A CA 1
ATOM 711 C C . ALA A 1 92 ? -5.403 -2.248 13.065 1.00 96.19 92 ALA A C 1
ATOM 713 O O . ALA A 1 92 ? -5.335 -1.656 11.985 1.00 96.19 92 ALA A O 1
ATOM 714 N N . ARG A 1 93 ? -5.832 -3.508 13.159 1.00 96.81 93 ARG A N 1
ATOM 715 C CA . ARG A 1 93 ? -6.238 -4.315 12.005 1.00 96.81 93 ARG A CA 1
ATOM 716 C C . ARG A 1 93 ? -7.581 -4.975 12.292 1.00 96.81 93 ARG A C 1
ATOM 718 O O . ARG A 1 93 ? -7.812 -5.416 13.416 1.00 96.81 93 ARG A O 1
ATOM 725 N N . ILE A 1 94 ? -8.450 -5.042 11.290 1.00 97.38 94 ILE A N 1
ATOM 726 C CA . ILE A 1 94 ? -9.738 -5.737 11.358 1.00 97.38 94 ILE A CA 1
ATOM 727 C C . ILE A 1 94 ? -9.934 -6.582 10.102 1.00 97.38 94 ILE A C 1
ATOM 729 O O . ILE A 1 94 ? -9.653 -6.131 8.996 1.00 97.38 94 ILE A O 1
ATOM 733 N N . SER A 1 95 ? -10.406 -7.817 10.257 1.00 96.56 95 SER A N 1
ATOM 734 C CA . SER A 1 95 ? -10.675 -8.696 9.117 1.00 96.56 95 SER A CA 1
ATOM 735 C C . SER A 1 95 ? -11.961 -8.287 8.402 1.00 96.56 95 SER A C 1
ATOM 737 O O . SER A 1 95 ? -12.971 -8.007 9.046 1.00 96.56 95 SER A O 1
ATOM 739 N N . ILE A 1 96 ? -11.968 -8.346 7.068 1.00 95.75 96 ILE A N 1
ATOM 740 C CA . ILE A 1 96 ? -13.188 -8.162 6.267 1.00 95.75 96 ILE A CA 1
ATOM 741 C C . ILE A 1 96 ? -14.262 -9.224 6.551 1.00 95.75 96 ILE A C 1
ATOM 743 O O . ILE A 1 96 ? -15.431 -9.029 6.238 1.00 95.75 96 ILE A O 1
ATOM 747 N N . LYS A 1 97 ? -13.878 -10.362 7.143 1.00 95.38 97 LYS A N 1
ATOM 748 C CA . LYS A 1 97 ? -14.805 -11.448 7.499 1.00 95.38 97 LYS A CA 1
ATOM 749 C C . LYS A 1 97 ? -15.567 -11.185 8.802 1.00 95.38 97 LYS A C 1
ATOM 751 O O . LYS A 1 97 ? -16.410 -11.994 9.179 1.00 95.38 97 LYS A O 1
ATOM 756 N N . GLU A 1 98 ? -15.254 -10.102 9.510 1.00 96.06 98 GLU A N 1
ATOM 757 C CA . GLU A 1 98 ? -15.976 -9.711 10.719 1.00 96.06 98 GLU A CA 1
ATOM 758 C C . GLU A 1 98 ? -17.430 -9.327 10.401 1.00 96.06 98 GLU A C 1
ATOM 760 O O . GLU A 1 98 ? -17.712 -8.819 9.311 1.00 96.06 98 GLU A O 1
ATOM 765 N N . PRO A 1 99 ? -18.373 -9.513 11.344 1.00 96.06 99 PRO A N 1
ATOM 766 C CA . PRO A 1 99 ? -19.749 -9.077 11.152 1.00 96.06 99 PRO A CA 1
ATOM 767 C C . PRO A 1 99 ? -19.822 -7.591 10.784 1.00 96.06 99 PRO A C 1
ATOM 769 O O . PRO A 1 99 ? -19.183 -6.752 11.425 1.00 96.06 99 PRO A O 1
ATOM 772 N N . LEU A 1 100 ? -20.657 -7.257 9.796 1.00 94.69 100 LEU A N 1
ATOM 773 C CA . LEU A 1 100 ? -20.787 -5.896 9.266 1.00 94.69 100 LEU A CA 1
ATOM 774 C C . LEU A 1 100 ? -20.992 -4.812 10.347 1.00 94.69 100 LEU A C 1
ATOM 776 O O . LEU A 1 100 ? -20.362 -3.762 10.223 1.00 94.69 100 LEU A O 1
ATOM 780 N N . PRO A 1 101 ? -21.787 -5.027 11.421 1.00 97.44 101 PRO A N 1
ATOM 781 C CA . PRO A 1 101 ? -21.905 -4.039 12.494 1.00 97.44 101 PRO A CA 1
ATOM 782 C C . PRO A 1 101 ? -20.566 -3.740 13.177 1.00 97.44 101 PRO A C 1
ATOM 784 O O . PRO A 1 101 ? -20.225 -2.579 13.372 1.00 97.44 101 PRO A O 1
ATOM 787 N N . LYS A 1 102 ? -19.768 -4.773 13.475 1.00 97.38 102 LYS A N 1
ATOM 788 C CA . LYS A 1 102 ? -18.452 -4.628 14.113 1.00 97.38 102 LYS A CA 1
ATOM 789 C C . LYS A 1 102 ? -17.457 -3.937 13.184 1.00 97.38 102 LYS A C 1
ATOM 791 O O . LYS A 1 102 ? -16.749 -3.034 13.622 1.00 97.38 102 LYS A O 1
ATOM 796 N N . LEU A 1 103 ? -17.437 -4.326 11.907 1.00 96.44 103 LEU A N 1
ATOM 797 C CA . LEU A 1 103 ? -16.590 -3.692 10.898 1.00 96.44 103 LEU A CA 1
ATOM 798 C C . LEU A 1 103 ? -16.922 -2.202 10.746 1.00 96.44 103 LEU A C 1
ATOM 800 O O . LEU A 1 103 ? -16.025 -1.364 10.796 1.00 96.44 103 LEU A O 1
ATOM 804 N N . ARG A 1 104 ? -18.212 -1.865 10.634 1.00 97.38 104 ARG A N 1
ATOM 805 C CA . ARG A 1 104 ? -18.679 -0.479 10.520 1.00 97.38 104 ARG A CA 1
ATOM 806 C C . ARG A 1 104 ? -18.329 0.341 11.759 1.00 97.38 104 ARG A C 1
ATOM 808 O O . ARG A 1 104 ? -17.764 1.419 11.620 1.00 97.38 104 ARG A O 1
ATOM 815 N N . SER A 1 105 ? -18.596 -0.178 12.957 1.00 97.88 105 SER A N 1
ATOM 816 C CA . SER A 1 105 ? -18.257 0.525 14.197 1.00 97.88 105 SER A CA 1
ATOM 817 C C . SER A 1 105 ? -16.753 0.770 14.339 1.00 97.88 105 SER A C 1
ATOM 819 O O . SER A 1 105 ? -16.358 1.834 14.814 1.00 97.88 105 SER A O 1
ATOM 821 N N . ALA A 1 106 ? -15.906 -0.173 13.907 1.00 97.56 106 ALA A N 1
ATOM 822 C CA . ALA A 1 106 ? -14.459 0.025 13.892 1.00 97.56 106 ALA A CA 1
ATOM 823 C C . ALA A 1 106 ? -14.052 1.146 12.923 1.00 97.56 106 ALA A C 1
ATOM 825 O O . ALA A 1 106 ? -13.295 2.033 13.312 1.00 97.56 106 ALA A O 1
ATOM 826 N N . ILE A 1 107 ? -14.594 1.153 11.701 1.00 97.56 107 ILE A N 1
ATOM 827 C CA . ILE A 1 107 ? -14.338 2.212 10.712 1.00 97.56 107 ILE A CA 1
ATOM 828 C C . ILE A 1 107 ? -14.744 3.580 11.279 1.00 97.56 107 ILE A C 1
ATOM 830 O O . ILE A 1 107 ? -13.907 4.473 11.366 1.00 97.56 107 ILE A O 1
ATOM 834 N N . GLU A 1 108 ? -15.975 3.721 11.774 1.00 98.06 108 GLU A N 1
ATOM 835 C CA . GLU A 1 108 ? -16.488 4.984 12.326 1.00 98.06 108 GLU A CA 1
ATOM 836 C C . GLU A 1 108 ? -15.692 5.477 13.545 1.00 98.06 108 GLU A C 1
ATOM 838 O O . GLU A 1 108 ? -15.561 6.681 13.784 1.00 98.06 108 GLU A O 1
ATOM 843 N N . PHE A 1 109 ? -15.185 4.566 14.377 1.00 97.94 109 PHE A N 1
ATOM 844 C CA . PHE A 1 109 ? -14.321 4.924 15.500 1.00 97.94 109 PHE A CA 1
ATOM 845 C C . PHE A 1 109 ? -12.969 5.468 15.017 1.00 97.94 109 PHE A C 1
ATOM 847 O O . PHE A 1 109 ? -12.519 6.521 15.481 1.00 97.94 109 PHE A O 1
ATOM 854 N N . HIS A 1 110 ? -12.330 4.775 14.076 1.00 97.81 110 HIS A N 1
ATOM 855 C CA . HIS A 1 110 ? -11.017 5.147 13.552 1.00 97.81 110 HIS A CA 1
ATOM 856 C C . HIS A 1 110 ? -11.060 6.436 12.718 1.00 97.81 110 HIS A C 1
ATOM 858 O O . HIS A 1 110 ? -10.201 7.302 12.884 1.00 97.81 110 HIS A O 1
ATOM 864 N N . GLU A 1 111 ? -12.117 6.640 11.931 1.00 96.88 111 GLU A N 1
ATOM 865 C CA . GLU A 1 111 ? -12.363 7.897 11.218 1.00 96.88 111 GLU A CA 1
ATOM 866 C C . GLU A 1 111 ? -12.532 9.081 12.178 1.00 96.88 111 GLU A C 1
ATOM 868 O O . GLU A 1 111 ? -11.895 10.119 12.000 1.00 96.88 111 GLU A O 1
ATOM 873 N N . ARG A 1 112 ? -13.343 8.930 13.237 1.00 97.88 112 ARG A N 1
ATOM 874 C CA . ARG A 1 112 ? -13.570 10.005 14.223 1.00 97.88 112 ARG A CA 1
ATOM 875 C C . ARG A 1 112 ? -12.332 10.334 15.050 1.00 97.88 112 ARG A C 1
ATOM 877 O O . ARG A 1 112 ? -12.117 11.495 15.386 1.00 97.88 112 ARG A O 1
ATOM 884 N N . SER A 1 113 ? -11.545 9.324 15.406 1.00 97.06 113 SER A N 1
ATOM 885 C CA . SER A 1 113 ? -10.317 9.494 16.194 1.00 97.06 113 SER A CA 1
ATOM 886 C C . SER A 1 113 ? -9.124 9.978 15.365 1.00 97.06 113 SER A C 1
ATOM 888 O O . SER A 1 113 ? -8.118 10.390 15.941 1.00 97.06 113 SER A O 1
ATOM 890 N N . GLY A 1 114 ? -9.214 9.925 14.031 1.00 96.12 114 GLY A N 1
ATOM 891 C CA . GLY A 1 114 ? -8.103 10.233 13.130 1.00 96.12 114 GLY A CA 1
ATOM 892 C C . GLY A 1 114 ? -6.977 9.196 13.176 1.00 96.12 114 GLY A C 1
ATOM 893 O O . GLY A 1 114 ? -5.860 9.485 12.746 1.00 96.12 114 GLY A O 1
ATOM 894 N N . GLN A 1 115 ? -7.237 8.005 13.725 1.00 95.50 115 GLN A N 1
ATOM 895 C CA . GLN A 1 115 ? -6.251 6.934 13.824 1.00 95.50 115 GLN A CA 1
ATOM 896 C C . GLN A 1 115 ? -6.355 5.988 12.625 1.00 95.50 115 GLN A C 1
ATOM 898 O O . GLN A 1 115 ? -7.459 5.559 12.288 1.00 95.50 115 GLN A O 1
ATOM 903 N N . PRO A 1 116 ? -5.229 5.582 12.014 1.00 96.50 116 PRO A N 1
ATOM 904 C CA . PRO A 1 116 ? -5.258 4.647 10.899 1.00 96.50 116 PRO A CA 1
ATOM 905 C C . PRO A 1 116 ? -5.793 3.271 11.326 1.00 96.50 116 PRO A C 1
ATOM 907 O O . PRO A 1 116 ? -5.536 2.802 12.438 1.00 96.50 116 PRO A O 1
ATOM 910 N N . LEU A 1 117 ? -6.500 2.615 10.405 1.00 97.31 117 LEU A N 1
ATOM 911 C CA . LEU A 1 117 ? -7.030 1.258 10.528 1.00 97.31 117 LEU A CA 1
ATOM 912 C C . LEU A 1 117 ? -6.714 0.485 9.247 1.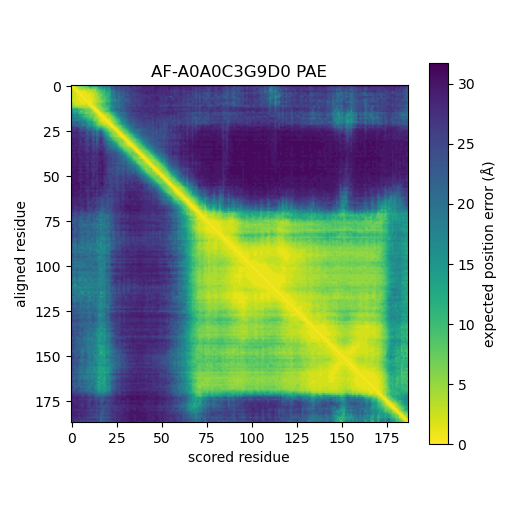00 97.31 117 LEU A C 1
ATOM 914 O O . LEU A 1 117 ? -6.922 0.994 8.148 1.00 97.31 117 LEU A O 1
ATOM 918 N N . ILE A 1 118 ? -6.242 -0.752 9.382 1.00 96.75 118 ILE A N 1
ATOM 919 C CA . ILE A 1 118 ? -6.053 -1.668 8.253 1.00 96.75 118 ILE A CA 1
ATOM 920 C C . ILE A 1 118 ? -7.246 -2.621 8.193 1.00 96.75 118 ILE A C 1
ATOM 922 O O . ILE A 1 118 ? -7.515 -3.336 9.158 1.00 96.75 118 ILE A O 1
ATOM 926 N N . ILE A 1 119 ? -7.922 -2.681 7.045 1.00 96.88 119 ILE A N 1
ATOM 927 C CA . ILE A 1 119 ? -8.915 -3.724 6.766 1.00 96.88 119 ILE A CA 1
ATOM 928 C C . ILE A 1 119 ? -8.207 -4.866 6.035 1.00 96.88 119 ILE A C 1
ATOM 930 O O . ILE A 1 119 ? -7.764 -4.726 4.896 1.00 96.88 119 ILE A O 1
ATOM 934 N N . GLU A 1 120 ? -8.055 -5.997 6.710 1.00 96.75 120 GLU A N 1
ATOM 935 C CA . GLU A 1 120 ? -7.337 -7.157 6.200 1.00 96.75 120 GLU A CA 1
ATOM 936 C C . GLU A 1 120 ? -8.231 -8.069 5.365 1.00 96.75 120 GLU A C 1
ATOM 938 O O . GLU A 1 120 ? -9.432 -8.210 5.599 1.00 96.75 120 GLU A O 1
ATOM 943 N N . GLY A 1 121 ? -7.605 -8.757 4.409 1.00 95.31 121 GLY A N 1
ATOM 944 C CA . GLY A 1 121 ? -8.256 -9.821 3.654 1.00 95.31 121 GLY A CA 1
ATOM 945 C C . GLY A 1 121 ? -9.294 -9.341 2.645 1.00 95.31 121 GLY A C 1
ATOM 946 O O . GLY A 1 121 ? -10.044 -10.178 2.158 1.00 95.31 121 GLY A O 1
ATOM 947 N N . TRP A 1 122 ? -9.327 -8.049 2.308 1.00 92.50 122 TRP A N 1
ATOM 948 C CA . TRP A 1 122 ? -10.302 -7.462 1.381 1.00 92.50 122 TRP A CA 1
ATOM 949 C C . TRP A 1 122 ? -10.340 -8.149 0.002 1.00 92.50 122 TRP A C 1
ATOM 951 O O . TRP A 1 122 ? -11.407 -8.308 -0.578 1.00 92.50 122 TRP A O 1
ATOM 961 N N . HIS A 1 123 ? -9.204 -8.674 -0.465 1.00 92.19 123 HIS A N 1
ATOM 962 C CA . HIS A 1 123 ? -9.111 -9.485 -1.687 1.00 92.19 123 HIS A CA 1
ATOM 963 C C . HIS A 1 123 ? -9.900 -10.808 -1.643 1.00 92.19 123 HIS A C 1
ATOM 965 O O . HIS A 1 123 ? -10.121 -11.421 -2.678 1.00 92.19 123 HIS A O 1
ATOM 971 N N . ASN A 1 124 ? -10.320 -11.270 -0.460 1.00 92.56 124 ASN A N 1
ATOM 972 C CA . ASN A 1 124 ? -11.177 -12.451 -0.302 1.00 92.56 124 ASN A CA 1
ATOM 973 C C . ASN A 1 124 ? -12.672 -12.110 -0.376 1.00 92.56 124 ASN A C 1
ATOM 975 O O . ASN A 1 124 ? -13.510 -12.996 -0.203 1.00 92.56 124 ASN A O 1
ATOM 979 N N . HIS A 1 125 ? -13.028 -10.833 -0.531 1.00 90.94 125 HIS A N 1
ATOM 980 C CA . HIS A 1 125 ? -14.415 -10.425 -0.681 1.00 90.94 125 HIS A CA 1
ATOM 981 C C . HIS A 1 125 ? -14.958 -10.925 -2.025 1.00 90.94 125 HIS A C 1
ATOM 983 O O . HIS A 1 125 ? -14.275 -10.839 -3.040 1.00 90.94 125 HIS A O 1
ATOM 989 N N . LYS A 1 126 ? -16.200 -11.418 -2.046 1.00 91.06 126 LYS A N 1
ATOM 990 C CA . LYS A 1 126 ? -16.834 -11.976 -3.257 1.00 91.06 126 LYS A CA 1
ATOM 991 C C . LYS A 1 126 ? -16.893 -10.992 -4.433 1.00 91.06 126 LYS A C 1
ATOM 993 O O . LYS A 1 126 ? -16.850 -11.411 -5.579 1.00 91.06 126 LYS A O 1
ATOM 998 N N . ASP A 1 127 ? -16.971 -9.700 -4.124 1.00 90.81 127 ASP A N 1
ATOM 999 C CA . ASP A 1 127 ? -17.060 -8.622 -5.114 1.00 90.81 127 ASP A CA 1
ATOM 1000 C C . ASP A 1 127 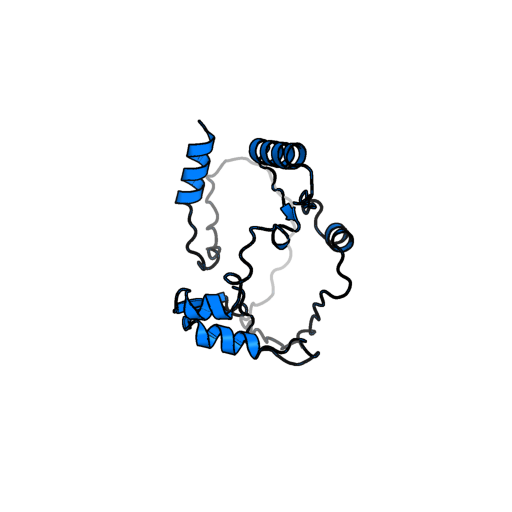? -15.677 -8.022 -5.436 1.00 90.81 127 ASP A C 1
ATOM 1002 O O . ASP A 1 127 ? -15.585 -6.959 -6.045 1.00 90.81 127 ASP A O 1
ATOM 1006 N N . TRP A 1 128 ? -14.585 -8.652 -4.983 1.00 92.25 128 TRP A N 1
ATOM 1007 C CA . TRP A 1 128 ? -13.237 -8.222 -5.335 1.00 92.25 128 TRP A CA 1
ATOM 1008 C C . TRP A 1 128 ? -12.941 -8.573 -6.803 1.00 92.25 128 TRP A C 1
ATOM 1010 O O . TRP A 1 128 ? -13.015 -9.746 -7.176 1.00 92.25 128 TRP A O 1
ATOM 1020 N N . PRO A 1 129 ? -12.592 -7.594 -7.654 1.00 92.69 129 PRO A N 1
ATOM 1021 C CA . PRO A 1 129 ? -12.419 -7.838 -9.079 1.00 92.69 129 PRO A CA 1
ATOM 1022 C C . PRO A 1 129 ? -11.041 -8.458 -9.352 1.00 92.69 129 PRO A C 1
ATOM 1024 O O . PRO A 1 129 ? -10.041 -7.762 -9.525 1.00 92.69 129 PRO A O 1
ATOM 1027 N N . MET A 1 130 ? -10.988 -9.790 -9.383 1.00 90.81 130 MET A N 1
ATOM 1028 C CA . MET A 1 130 ? -9.745 -10.554 -9.562 1.00 90.81 130 MET A CA 1
ATOM 1029 C C . MET A 1 130 ? -9.066 -10.291 -10.912 1.00 90.81 130 MET A C 1
ATOM 1031 O O . MET A 1 130 ? -7.840 -10.277 -10.983 1.00 90.81 130 MET A O 1
ATOM 1035 N N . ASP A 1 131 ? -9.848 -10.035 -11.959 1.00 91.94 131 ASP A N 1
ATOM 1036 C CA . ASP A 1 131 ? -9.332 -9.966 -13.330 1.00 91.94 131 ASP A CA 1
ATOM 1037 C C . ASP A 1 131 ? -8.646 -8.629 -13.651 1.00 91.9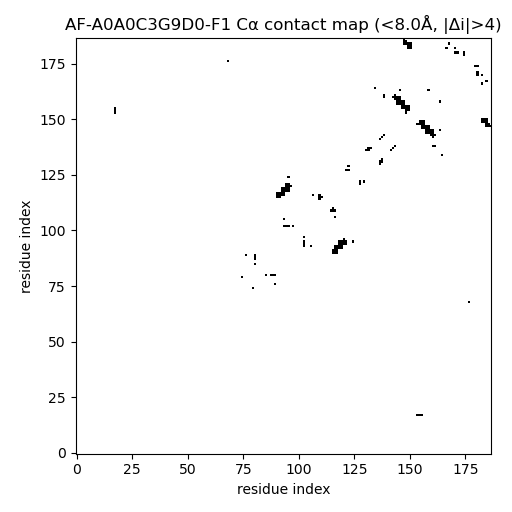4 131 ASP A C 1
ATOM 1039 O O . ASP A 1 131 ? -7.757 -8.574 -14.503 1.00 91.94 131 ASP A O 1
ATOM 1043 N N . ILE A 1 132 ? -9.016 -7.551 -12.946 1.00 93.00 132 ILE A N 1
ATOM 1044 C CA . ILE A 1 132 ? -8.491 -6.203 -13.223 1.00 93.00 132 ILE A CA 1
ATOM 1045 C C . ILE A 1 132 ? -7.226 -5.881 -12.425 1.00 93.00 132 ILE A C 1
ATOM 1047 O O . ILE A 1 132 ? -6.409 -5.069 -12.850 1.00 93.00 132 ILE A O 1
ATOM 1051 N N . PHE A 1 133 ? -7.031 -6.528 -11.272 1.00 89.94 133 PHE A N 1
ATOM 1052 C CA . PHE A 1 133 ? -5.843 -6.345 -10.436 1.00 89.94 133 PHE A CA 1
ATOM 1053 C C . PHE A 1 133 ? -4.703 -7.277 -10.859 1.00 89.94 133 PHE A C 1
ATOM 1055 O O . PHE A 1 133 ? -4.062 -7.930 -10.036 1.00 89.94 133 PHE A O 1
ATOM 1062 N N . THR A 1 134 ? -4.440 -7.327 -12.165 1.00 91.25 134 THR A N 1
ATOM 1063 C CA . THR A 1 134 ? -3.338 -8.090 -12.752 1.00 91.25 134 THR A CA 1
ATOM 1064 C C . THR A 1 134 ? -2.393 -7.160 -13.507 1.00 91.25 134 THR A C 1
ATOM 1066 O O . THR A 1 134 ? -2.795 -6.126 -14.044 1.00 91.25 134 THR A O 1
ATOM 1069 N N . VAL A 1 135 ? -1.109 -7.528 -13.561 1.00 91.81 135 VAL A N 1
ATOM 1070 C CA . VAL A 1 135 ? -0.100 -6.761 -14.313 1.00 91.81 135 VAL A CA 1
ATOM 1071 C C . VAL A 1 135 ? -0.438 -6.725 -15.804 1.00 91.81 135 VAL A C 1
ATOM 1073 O O . VAL A 1 135 ? -0.194 -5.716 -16.460 1.00 91.81 135 VAL A O 1
ATOM 1076 N N . ASP A 1 136 ? -1.015 -7.801 -16.339 1.00 92.12 136 ASP A N 1
ATOM 1077 C CA . ASP A 1 136 ? -1.376 -7.877 -17.753 1.00 92.12 136 ASP A CA 1
ATOM 1078 C C . ASP A 1 136 ? -2.597 -6.996 -18.062 1.00 92.12 136 ASP A C 1
ATOM 1080 O O . ASP A 1 136 ? -2.552 -6.228 -19.024 1.00 92.12 136 ASP A O 1
ATOM 1084 N N . TRP A 1 137 ? -3.618 -6.981 -17.192 1.00 94.88 137 TRP A N 1
ATOM 1085 C CA . TRP A 1 137 ? -4.721 -6.024 -17.318 1.00 94.88 137 TRP A CA 1
ATOM 1086 C C . TRP A 1 137 ? -4.214 -4.580 -17.244 1.00 94.88 137 TRP A C 1
ATOM 1088 O O . TRP A 1 137 ? -4.575 -3.762 -18.089 1.00 94.88 137 TRP A O 1
ATOM 1098 N N . PHE A 1 138 ? -3.319 -4.277 -16.293 1.00 93.19 138 PHE A N 1
ATOM 1099 C CA . PHE A 1 138 ? -2.716 -2.949 -16.149 1.00 93.19 138 PHE A CA 1
ATOM 1100 C C . PHE A 1 138 ? -1.899 -2.533 -17.377 1.00 93.19 138 PHE A C 1
ATOM 1102 O O . PHE A 1 138 ? -1.978 -1.384 -17.803 1.00 93.19 138 PHE A O 1
ATOM 1109 N N . ARG A 1 139 ? -1.154 -3.457 -17.990 1.00 92.81 139 ARG A N 1
ATOM 1110 C CA . ARG A 1 139 ? -0.418 -3.206 -19.235 1.00 92.81 139 ARG A CA 1
ATOM 1111 C C . ARG A 1 139 ? -1.352 -2.792 -20.374 1.00 92.81 139 ARG A C 1
ATOM 1113 O O . ARG A 1 139 ? -1.015 -1.900 -21.145 1.00 92.81 139 ARG A O 1
ATOM 1120 N N . GLU A 1 140 ? -2.497 -3.454 -20.487 1.00 94.38 140 GLU A N 1
ATOM 1121 C CA . GLU A 1 140 ? -3.427 -3.296 -21.611 1.00 94.38 140 GLU A CA 1
ATOM 1122 C C . GLU A 1 140 ? -4.384 -2.110 -21.441 1.00 94.38 140 GLU A C 1
ATOM 1124 O O . GLU A 1 140 ? -4.728 -1.459 -22.424 1.00 94.38 140 GLU A O 1
ATOM 1129 N N . HIS A 1 141 ? -4.778 -1.800 -20.204 1.00 95.12 141 HIS A N 1
ATOM 1130 C CA . HIS A 1 141 ? -5.828 -0.818 -19.907 1.00 95.12 141 HIS A CA 1
ATOM 1131 C C . HIS A 1 141 ? -5.323 0.404 -19.129 1.00 95.12 141 HIS A C 1
ATOM 1133 O O . HIS A 1 141 ? -6.037 1.400 -19.007 1.00 95.12 141 HIS A O 1
ATOM 1139 N N . GLY A 1 142 ? -4.114 0.337 -18.570 1.00 91.50 142 GLY A N 1
ATOM 1140 C CA . GLY A 1 142 ? -3.511 1.413 -17.794 1.00 91.50 142 GLY A CA 1
ATOM 1141 C C . GLY A 1 142 ? -2.912 2.525 -18.654 1.00 91.50 142 GLY A C 1
ATOM 1142 O O . GLY A 1 142 ? -2.921 2.499 -19.888 1.00 91.50 142 GLY A O 1
ATOM 1143 N N . GLN A 1 143 ? -2.343 3.520 -17.973 1.00 93.12 143 GLN A N 1
ATOM 1144 C CA . GLN A 1 143 ? -1.557 4.558 -18.626 1.00 93.12 143 GLN A CA 1
ATOM 1145 C C . GLN A 1 143 ? -0.305 3.933 -19.255 1.00 93.12 143 GLN A C 1
ATOM 1147 O O . GLN A 1 143 ? 0.448 3.217 -18.599 1.00 93.12 143 GLN A O 1
ATOM 1152 N N . GLN A 1 144 ? -0.085 4.221 -20.537 1.00 95.00 144 GLN A N 1
ATOM 1153 C CA . GLN A 1 144 ? 0.978 3.580 -21.317 1.00 95.00 144 GLN A CA 1
ATOM 1154 C C . GLN A 1 144 ? 2.379 4.129 -21.008 1.00 95.00 144 GLN A C 1
ATOM 1156 O O . GLN A 1 144 ? 3.376 3.498 -21.349 1.00 95.00 144 GLN A O 1
ATOM 1161 N N . GLU A 1 145 ? 2.447 5.256 -20.298 1.00 94.69 145 GLU A N 1
ATOM 1162 C CA . GLU A 1 145 ? 3.664 5.860 -19.757 1.00 94.69 145 GLU A CA 1
ATOM 1163 C C . GLU A 1 145 ? 3.624 5.829 -18.228 1.00 94.69 145 GLU A C 1
ATOM 1165 O O . GLU A 1 145 ? 2.665 6.305 -17.616 1.00 94.69 145 GLU A O 1
ATOM 1170 N N . ALA A 1 146 ? 4.680 5.301 -17.614 1.00 91.81 146 ALA A N 1
ATOM 1171 C CA . ALA A 1 146 ? 4.853 5.239 -16.172 1.00 91.81 146 ALA A CA 1
ATOM 1172 C C . ALA A 1 146 ? 5.959 6.199 -15.721 1.00 91.81 146 ALA A C 1
ATOM 1174 O O . ALA A 1 146 ? 7.014 6.294 -16.349 1.00 91.81 146 ALA A O 1
ATOM 1175 N N . LYS A 1 147 ? 5.742 6.873 -14.590 1.00 93.19 147 LYS A N 1
ATOM 1176 C CA . LYS A 1 147 ? 6.803 7.580 -13.867 1.00 93.19 147 LYS A CA 1
ATOM 1177 C C . LYS A 1 147 ? 7.471 6.600 -12.918 1.00 93.19 147 LYS A C 1
ATOM 1179 O O . LYS A 1 147 ? 6.824 6.102 -12.003 1.00 93.19 147 LYS A O 1
ATOM 1184 N N . ALA A 1 148 ? 8.746 6.321 -13.142 1.00 90.50 148 ALA A N 1
ATOM 1185 C CA . ALA A 1 148 ? 9.529 5.420 -12.314 1.00 90.50 148 ALA A CA 1
ATOM 1186 C C . ALA A 1 148 ? 10.656 6.193 -11.622 1.00 90.50 148 ALA A C 1
ATOM 1188 O O . ALA A 1 148 ? 11.325 7.008 -12.254 1.00 90.50 148 ALA A O 1
ATOM 1189 N N . ARG A 1 149 ? 10.886 5.909 -10.337 1.00 89.44 149 ARG A N 1
ATOM 1190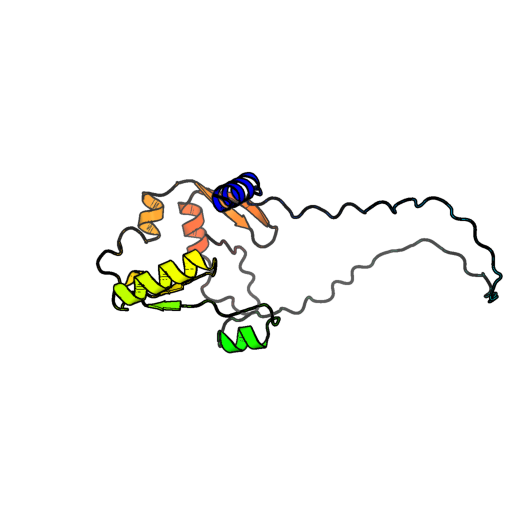 C CA . ARG A 1 149 ? 11.999 6.474 -9.567 1.00 89.44 149 ARG A CA 1
ATOM 1191 C C . ARG A 1 149 ? 13.154 5.492 -9.502 1.00 89.44 149 ARG A C 1
ATOM 1193 O O . ARG A 1 149 ? 12.964 4.345 -9.095 1.00 89.44 149 ARG A O 1
ATOM 1200 N N . ASN A 1 150 ? 14.354 5.947 -9.836 1.00 82.19 150 ASN A N 1
ATOM 1201 C CA . ASN A 1 150 ? 15.573 5.221 -9.522 1.00 82.19 150 ASN A CA 1
ATOM 1202 C C . ASN A 1 150 ? 15.902 5.415 -8.034 1.00 82.19 150 ASN A C 1
ATOM 1204 O O . ASN A 1 150 ? 16.149 6.522 -7.571 1.00 82.19 150 ASN A O 1
ATOM 1208 N N . VAL A 1 151 ? 15.904 4.330 -7.262 1.00 80.31 151 VAL A N 1
ATOM 1209 C CA . VAL A 1 151 ? 16.128 4.376 -5.805 1.00 80.31 151 VAL A CA 1
ATOM 1210 C C . VAL A 1 151 ? 17.567 4.774 -5.437 1.00 80.31 151 VAL A C 1
ATOM 1212 O O . VAL A 1 151 ? 17.814 5.225 -4.319 1.00 80.31 151 VAL A O 1
ATOM 1215 N N . HIS A 1 152 ? 18.526 4.632 -6.356 1.00 74.62 152 HIS A N 1
ATOM 1216 C CA . HIS A 1 152 ? 19.935 4.912 -6.076 1.00 74.62 152 HIS A CA 1
ATOM 1217 C C . HIS A 1 152 ? 20.276 6.400 -6.145 1.00 74.62 152 HIS A C 1
ATOM 1219 O O . HIS A 1 152 ? 20.982 6.902 -5.274 1.00 74.62 152 HIS A O 1
ATOM 1225 N N . ASP A 1 153 ? 19.776 7.098 -7.162 1.00 83.62 153 ASP A N 1
ATOM 1226 C CA . ASP A 1 153 ? 20.060 8.518 -7.406 1.00 83.62 153 ASP A CA 1
ATOM 1227 C C . ASP A 1 153 ? 18.828 9.418 -7.229 1.00 83.62 153 ASP A C 1
ATOM 1229 O O . ASP A 1 153 ? 18.941 10.637 -7.328 1.00 83.62 153 ASP A O 1
ATOM 1233 N N . TRP A 1 154 ? 17.671 8.818 -6.925 1.00 82.19 154 TRP A N 1
ATOM 1234 C CA . TRP A 1 154 ? 16.392 9.487 -6.688 1.00 82.19 154 TRP A CA 1
ATOM 1235 C C . TRP A 1 154 ? 15.872 10.247 -7.909 1.00 82.19 154 TRP A C 1
ATOM 1237 O O . TRP A 1 154 ? 14.983 11.087 -7.784 1.00 82.19 154 TRP A O 1
ATOM 1247 N N . THR A 1 155 ? 16.401 9.937 -9.093 1.00 85.31 155 THR A N 1
ATOM 1248 C CA . THR A 1 155 ? 15.935 10.524 -10.343 1.00 85.31 155 THR A CA 1
ATOM 1249 C C . THR A 1 155 ? 14.621 9.890 -10.771 1.00 85.31 155 THR A C 1
ATOM 1251 O O . THR A 1 155 ? 14.415 8.678 -10.652 1.00 85.31 155 THR A O 1
ATOM 1254 N N . ASP A 1 156 ? 13.730 10.728 -11.290 1.00 91.31 156 ASP A N 1
ATOM 1255 C CA . ASP A 1 156 ? 12.461 10.296 -11.853 1.00 91.31 156 ASP A CA 1
ATOM 1256 C C . ASP A 1 156 ? 12.581 10.241 -13.378 1.00 91.31 156 ASP A C 1
ATOM 1258 O O . ASP A 1 156 ? 13.037 11.187 -14.024 1.00 91.31 156 ASP A O 1
ATOM 1262 N N . ILE A 1 157 ? 12.168 9.118 -13.960 1.00 91.88 157 ILE A N 1
ATOM 1263 C CA . ILE A 1 157 ? 12.173 8.884 -15.402 1.00 91.88 157 ILE A CA 1
ATOM 1264 C C . ILE A 1 157 ? 10.770 8.514 -15.876 1.00 91.88 157 ILE A C 1
ATOM 1266 O O . ILE A 1 157 ? 10.041 7.788 -15.200 1.00 91.88 157 ILE A O 1
ATOM 1270 N N . ASN A 1 158 ? 10.398 8.988 -17.063 1.00 94.94 158 ASN A N 1
ATOM 1271 C CA . ASN A 1 158 ? 9.241 8.450 -17.771 1.00 94.94 158 ASN A CA 1
ATOM 1272 C C . ASN A 1 158 ? 9.694 7.227 -18.571 1.00 94.94 158 ASN A C 1
ATOM 1274 O O . ASN A 1 158 ? 10.725 7.272 -19.248 1.00 94.94 158 ASN A O 1
ATOM 1278 N N . ILE A 1 159 ? 8.953 6.131 -18.466 1.00 94.12 159 ILE A N 1
ATOM 1279 C CA . ILE A 1 159 ? 9.237 4.886 -19.170 1.00 94.12 159 ILE A CA 1
ATOM 1280 C C . ILE A 1 159 ? 7.925 4.257 -19.656 1.00 94.12 159 ILE A C 1
ATOM 1282 O O . ILE A 1 159 ? 6.957 4.211 -18.890 1.00 94.12 159 ILE A O 1
ATOM 1286 N N . PRO A 1 160 ? 7.888 3.694 -20.876 1.00 95.88 160 PRO A N 1
ATOM 1287 C CA . PRO A 1 160 ? 6.727 2.947 -21.331 1.00 95.88 160 PRO A CA 1
ATOM 1288 C C . PRO A 1 160 ? 6.394 1.789 -20.387 1.00 95.88 160 PRO A C 1
ATOM 1290 O O . PRO A 1 160 ? 7.286 1.069 -19.924 1.00 95.88 160 PRO A O 1
ATOM 1293 N N . ILE A 1 161 ? 5.107 1.558 -20.126 1.00 95.06 161 ILE A N 1
ATOM 1294 C CA . ILE A 1 161 ? 4.680 0.573 -19.125 1.00 95.06 161 ILE A CA 1
ATOM 1295 C C . ILE A 1 161 ? 5.169 -0.848 -19.446 1.00 95.06 161 ILE A C 1
ATOM 1297 O O . ILE A 1 161 ? 5.586 -1.592 -18.558 1.00 95.06 161 ILE A O 1
ATOM 1301 N N . HIS A 1 162 ? 5.198 -1.214 -20.730 1.00 94.81 162 HIS A N 1
ATOM 1302 C CA . HIS A 1 162 ? 5.695 -2.513 -21.180 1.00 94.81 162 HIS A CA 1
ATOM 1303 C C . HIS A 1 162 ? 7.190 -2.699 -20.873 1.00 94.81 162 HIS A C 1
ATOM 1305 O O . HIS A 1 162 ? 7.601 -3.782 -20.452 1.00 94.81 162 HIS A O 1
ATOM 1311 N N . GLU A 1 163 ? 7.992 -1.641 -21.021 1.00 94.69 163 GLU A N 1
ATOM 1312 C CA . GLU A 1 163 ? 9.413 -1.643 -20.676 1.00 94.69 163 GLU A CA 1
ATOM 1313 C C . GLU A 1 163 ? 9.619 -1.741 -19.164 1.00 94.69 163 GLU A C 1
ATOM 1315 O O . GLU A 1 163 ? 10.488 -2.489 -18.711 1.00 94.69 163 GLU A O 1
ATOM 1320 N N . LEU A 1 164 ? 8.798 -1.046 -18.370 1.00 92.50 164 LEU A N 1
ATOM 1321 C CA . LEU A 1 164 ? 8.835 -1.153 -16.911 1.00 92.50 164 LEU A CA 1
ATOM 1322 C C . LEU A 1 164 ? 8.540 -2.583 -16.445 1.00 92.50 164 LEU A C 1
ATOM 1324 O O . LEU A 1 164 ? 9.326 -3.154 -15.689 1.00 92.50 164 LEU A O 1
ATOM 1328 N N . ILE A 1 165 ? 7.461 -3.190 -16.948 1.00 93.31 165 ILE A N 1
ATOM 1329 C CA . ILE A 1 165 ? 7.077 -4.570 -16.615 1.00 93.31 165 ILE A CA 1
ATOM 1330 C C . ILE A 1 165 ? 8.179 -5.552 -17.029 1.00 93.31 165 ILE A C 1
ATOM 1332 O O . ILE A 1 165 ? 8.542 -6.441 -16.256 1.00 93.31 165 ILE A O 1
ATOM 1336 N N . ARG A 1 166 ? 8.751 -5.385 -18.230 1.00 93.56 166 ARG A N 1
ATOM 1337 C CA . ARG A 1 166 ? 9.865 -6.211 -18.717 1.00 93.56 166 ARG A CA 1
ATOM 1338 C C . ARG A 1 166 ? 11.073 -6.119 -17.787 1.00 93.56 166 ARG A C 1
ATOM 1340 O O . ARG A 1 166 ? 11.631 -7.149 -17.417 1.00 93.56 166 ARG A O 1
ATOM 1347 N N . LYS A 1 167 ? 11.458 -4.902 -17.386 1.00 89.81 167 LYS A N 1
ATOM 1348 C CA . LYS A 1 167 ? 12.570 -4.668 -16.455 1.00 89.81 167 LYS A CA 1
ATOM 1349 C C . LYS A 1 167 ? 12.299 -5.293 -15.092 1.00 89.81 167 LYS A C 1
ATOM 1351 O O . LYS A 1 167 ? 13.167 -5.998 -14.597 1.00 89.81 167 LYS A O 1
ATOM 1356 N N . GLN A 1 168 ? 11.108 -5.104 -14.523 1.00 89.19 168 GLN A N 1
ATOM 1357 C CA . GLN A 1 168 ? 10.733 -5.683 -13.229 1.00 89.19 168 GLN A CA 1
ATOM 1358 C C . GLN A 1 168 ? 10.760 -7.217 -13.242 1.00 89.19 168 GLN A C 1
ATOM 1360 O O . GLN A 1 168 ? 11.292 -7.823 -12.319 1.00 89.19 168 GLN A O 1
ATOM 1365 N N . ARG A 1 169 ? 10.261 -7.857 -14.308 1.00 90.19 169 ARG A N 1
ATOM 1366 C CA . ARG A 1 169 ? 10.300 -9.325 -14.459 1.00 90.19 169 ARG A CA 1
ATOM 1367 C C . ARG A 1 169 ? 11.717 -9.879 -14.659 1.00 90.19 169 ARG A C 1
ATOM 1369 O O . ARG A 1 169 ? 11.945 -11.051 -14.383 1.00 90.19 169 ARG A O 1
ATOM 1376 N N . ALA A 1 170 ? 12.657 -9.059 -15.129 1.00 89.00 170 ALA A N 1
ATOM 1377 C CA . ALA A 1 170 ? 14.062 -9.439 -15.277 1.00 89.00 170 ALA A CA 1
ATOM 1378 C C . ALA A 1 170 ? 14.871 -9.319 -13.969 1.00 89.00 170 ALA A C 1
ATOM 1380 O O . ALA A 1 170 ? 16.017 -9.767 -13.925 1.00 89.00 170 ALA A O 1
ATOM 1381 N N . ILE A 1 171 ? 14.304 -8.721 -12.912 1.00 81.06 171 ILE A N 1
ATOM 1382 C CA . ILE A 1 171 ? 14.951 -8.617 -11.600 1.00 81.06 171 ILE A CA 1
ATOM 1383 C C . ILE A 1 171 ? 14.984 -10.019 -10.964 1.00 81.06 171 ILE A C 1
ATOM 1385 O O . ILE A 1 171 ? 13.930 -10.637 -10.796 1.00 81.06 171 ILE A O 1
ATOM 1389 N N . PRO A 1 172 ? 16.163 -10.543 -10.584 1.00 77.00 172 PRO A N 1
ATOM 1390 C CA . PRO A 1 172 ? 16.260 -11.831 -9.911 1.00 77.00 172 PRO A CA 1
ATOM 1391 C C . PRO A 1 172 ? 15.524 -11.806 -8.564 1.00 77.00 172 PRO A C 1
ATOM 1393 O O . PRO A 1 172 ? 15.653 -10.866 -7.783 1.00 77.00 172 PRO A O 1
ATOM 1396 N N . THR A 1 173 ? 14.788 -12.880 -8.266 1.00 66.38 173 THR A N 1
ATOM 1397 C CA . THR A 1 173 ? 13.978 -13.042 -7.040 1.00 66.38 173 THR A CA 1
ATOM 1398 C C . THR A 1 173 ? 14.813 -13.022 -5.756 1.00 66.38 173 THR A C 1
ATOM 1400 O O . THR A 1 173 ? 14.302 -12.751 -4.673 1.00 66.38 173 THR A O 1
ATOM 1403 N N . SER A 1 174 ? 16.111 -13.295 -5.870 1.00 57.75 174 SER A N 1
ATOM 1404 C CA . SER A 1 174 ? 17.070 -13.234 -4.776 1.00 57.75 174 SER A CA 1
ATOM 1405 C C . SER A 1 174 ? 18.245 -12.355 -5.172 1.00 57.75 174 SER A C 1
ATOM 1407 O O . SER A 1 174 ? 18.902 -12.612 -6.182 1.00 57.75 174 SER A O 1
ATOM 1409 N N . ILE A 1 175 ? 18.565 -11.375 -4.332 1.00 55.75 175 ILE A N 1
ATOM 1410 C CA . ILE A 1 175 ? 19.876 -10.730 -4.359 1.00 55.75 175 ILE A CA 1
ATOM 1411 C C . ILE A 1 175 ? 20.867 -11.784 -3.860 1.00 55.75 175 ILE A C 1
ATOM 1413 O O . ILE A 1 175 ? 21.001 -12.010 -2.657 1.00 55.75 175 ILE A O 1
ATOM 1417 N N . THR A 1 176 ? 21.520 -12.494 -4.779 1.00 47.78 176 THR A N 1
ATOM 1418 C CA . THR A 1 176 ? 22.648 -13.353 -4.416 1.00 47.78 176 THR A CA 1
ATOM 1419 C C . THR A 1 176 ? 23.709 -12.470 -3.762 1.00 47.78 176 THR A C 1
ATOM 1421 O O . THR A 1 176 ? 24.026 -11.408 -4.311 1.00 47.78 176 THR A O 1
ATOM 1424 N N . PRO A 1 177 ? 24.273 -12.861 -2.607 1.00 44.00 177 PRO A N 1
ATOM 1425 C CA . PRO A 1 177 ? 25.301 -12.069 -1.959 1.00 44.00 177 PRO A CA 1
ATOM 1426 C C . PRO A 1 177 ? 26.443 -11.734 -2.927 1.00 44.00 177 PRO A C 1
ATOM 1428 O O . PRO A 1 177 ? 27.135 -12.621 -3.413 1.00 44.00 177 PRO A O 1
ATOM 1431 N N . GLY A 1 178 ? 26.624 -10.445 -3.230 1.00 48.34 178 GLY A N 1
ATOM 1432 C CA . GLY A 1 178 ? 27.659 -9.969 -4.153 1.00 48.34 178 GLY A CA 1
ATOM 1433 C C . GLY A 1 178 ? 27.215 -9.677 -5.590 1.00 48.34 178 GLY A C 1
ATOM 1434 O O . GLY A 1 178 ? 28.053 -9.207 -6.355 1.00 48.34 178 GLY A O 1
ATOM 1435 N N . VAL A 1 179 ? 25.939 -9.868 -5.938 1.00 43.28 179 VAL A N 1
ATOM 1436 C CA . VAL A 1 179 ? 25.379 -9.458 -7.235 1.00 43.28 179 VAL A CA 1
ATOM 1437 C C . VAL A 1 179 ? 24.681 -8.104 -7.094 1.00 43.28 179 VAL A C 1
ATOM 1439 O O . VAL A 1 179 ? 23.744 -7.953 -6.312 1.00 43.28 179 VAL A O 1
ATOM 1442 N N . TRP A 1 180 ? 25.144 -7.112 -7.854 1.00 47.00 180 TRP A N 1
ATOM 1443 C CA . TRP A 1 180 ? 24.498 -5.805 -7.959 1.00 47.00 180 TRP A CA 1
ATOM 1444 C C . TRP A 1 180 ? 23.307 -5.920 -8.904 1.00 47.00 180 TRP A C 1
ATOM 1446 O O . TRP A 1 180 ? 23.477 -6.180 -10.094 1.00 47.00 180 TRP A O 1
ATOM 1456 N N . VAL A 1 181 ? 22.096 -5.744 -8.382 1.00 48.38 181 VAL A N 1
ATOM 1457 C CA . VAL A 1 181 ? 20.901 -5.677 -9.221 1.00 48.38 181 VAL A CA 1
ATOM 1458 C C . VAL A 1 181 ? 20.660 -4.214 -9.554 1.00 48.38 181 VAL A C 1
ATOM 1460 O O . VAL A 1 181 ? 20.421 -3.405 -8.665 1.00 48.38 181 VAL A O 1
ATOM 1463 N N . ASN A 1 182 ? 20.782 -3.872 -10.833 1.00 46.38 182 ASN A N 1
ATOM 1464 C CA . ASN A 1 182 ? 20.932 -2.484 -11.269 1.00 46.38 182 ASN A CA 1
ATOM 1465 C C . ASN A 1 182 ? 19.659 -1.628 -11.187 1.00 46.38 182 ASN A C 1
ATOM 1467 O O . ASN A 1 182 ? 19.725 -0.449 -11.507 1.00 46.38 182 ASN A O 1
ATOM 1471 N N . LEU A 1 183 ? 18.499 -2.180 -10.824 1.00 44.59 183 LEU A N 1
ATOM 1472 C CA . LEU A 1 183 ? 17.232 -1.454 -10.884 1.00 44.59 183 LEU A CA 1
ATOM 1473 C C . LEU A 1 183 ? 16.277 -1.967 -9.805 1.00 44.59 183 LEU A C 1
ATOM 1475 O O . LEU A 1 183 ? 15.773 -3.081 -9.901 1.00 44.59 183 LEU A O 1
ATOM 1479 N N . SER A 1 184 ? 16.013 -1.143 -8.792 1.00 45.06 184 SER A N 1
ATOM 1480 C CA . SER A 1 184 ? 14.844 -1.293 -7.920 1.00 45.06 184 SER A CA 1
ATOM 1481 C C . SER A 1 184 ? 13.828 -0.231 -8.321 1.00 45.06 184 SER A C 1
ATOM 1483 O O . SER A 1 184 ? 14.098 0.957 -8.169 1.00 45.06 184 SER A O 1
ATOM 1485 N N . PHE A 1 185 ? 12.683 -0.656 -8.854 1.00 41.19 185 PHE A N 1
ATOM 1486 C CA . PHE A 1 185 ? 11.551 0.215 -9.164 1.00 41.19 185 PHE A CA 1
ATOM 1487 C C . PHE A 1 185 ? 10.366 -0.207 -8.302 1.00 41.19 185 PHE A C 1
ATOM 1489 O O . PHE A 1 185 ? 9.941 -1.360 -8.378 1.00 41.19 185 PHE A O 1
ATOM 1496 N N . TYR A 1 186 ? 9.829 0.724 -7.519 1.00 40.25 186 TYR A N 1
ATOM 1497 C CA . TYR A 1 186 ? 8.555 0.550 -6.826 1.00 40.25 186 TYR A CA 1
ATOM 1498 C C . TYR A 1 186 ? 7.453 1.225 -7.652 1.00 40.25 186 TYR A C 1
ATOM 1500 O O . TYR A 1 186 ? 7.657 2.336 -8.144 1.00 40.25 186 TYR A O 1
ATOM 1508 N N . LEU A 1 187 ? 6.341 0.510 -7.839 1.00 35.88 187 LEU A N 1
ATOM 1509 C CA . LEU A 1 187 ? 5.066 1.037 -8.338 1.00 35.88 187 LEU A CA 1
ATOM 1510 C C . LEU A 1 187 ? 4.258 1.604 -7.168 1.00 35.88 187 LEU A C 1
ATOM 1512 O O . LEU A 1 187 ? 4.343 1.000 -6.072 1.00 35.88 187 LEU A O 1
#

Secondary structure (DSSP, 8-state):
-HHHHHHHHHHHT---TTPPPPP----PPP-PPP--------------------------------------TT--HHHHHHHS-TT--PPEEEETTS-HHHHHHHHHHHHHHT--EEEETGGGSTT--TTTSSHHHHHHHS-SEEEEE-TTT--EEEEEHHHHHHHHHTS-SS--TT---------

Mean predicted aligned error: 17.54 Å

Foldseek 3Di:
DVVVVVVVVVVVPPDPVLDDDPDPDDDDDDDDDDDDDDDDDDDDDDDDDDDDDDDPPPPPPPDPDPPPDDDCPPDDPVVCCVVDDVPDDDAAEDEPPDPPVVVVVVVVVCVVVVGDYHHPPPCVDPPNDPVCPDLVNCCVPNDQWDWWAFPPVRDTDIDGSVVVVVLVVPFDPDPDVPDDRRGDTDD

Radius of gyration: 28.11 Å; Cα contacts (8 Å, |Δi|>4): 104; chains: 1; bounding box: 75×60×56 Å

Sequence (187 aa):
MPFEQARRRLMSQTVEWGAPPPTRSHMAPATLPPESGTTTPLSSSVHRNATTTSRMEYVVEDAPRSKIFVSSKDWTVDALLQQGPPSFKKVARISIKEPLPKLRSAIEFHERSGQPLIIEGWHNHKDWPMDIFTVDWFREHGQQEAKARNVHDWTDINIPIHELIRKQRAIPTSITPGVWVNLSFYL

Nearest PDB structures (foldseek):
  7w1m-assembly1_H  TM=2.359E-01  e=4.634E+00  Homo sapiens

Solvent-accessible surface area (backbone atoms only — not comparable to full-atom values): 12882 Å² total; per-residue (Å²): 121,75,64,63,58,52,52,49,52,54,66,73,58,67,68,63,90,77,65,75,78,81,76,82,69,78,77,74,81,81,86,75,82,92,80,91,81,93,82,86,87,83,88,78,92,73,87,89,84,79,84,85,77,90,73,90,75,82,74,79,74,82,67,81,76,74,81,80,82,86,70,74,76,90,70,42,74,66,60,52,45,72,74,42,59,92,84,57,71,89,72,51,73,44,57,63,86,48,58,65,71,62,48,50,52,51,50,57,48,29,65,74,69,72,44,75,70,44,73,37,65,56,81,72,41,91,86,44,67,72,74,64,78,34,73,67,42,39,62,76,72,43,72,60,64,36,82,39,46,40,76,88,80,60,47,76,43,81,41,47,36,67,58,52,52,52,54,59,71,68,50,69,96,62,79,52,92,91,58,84,76,94,72,62,72,74,132

pLDDT: mean 71.69, std 23.62, range [31.27, 98.06]

Organism: Piloderma croceum (strain F 1598) (NCBI:txid765440)